Protein AF-A0A3R6WNX4-F1 (afdb_monomer)

Secondary structure (DSSP, 8-state):
----SS----EEEE-TTSPEEEE------S-SS-----HHHHHHHHHHHHHH-GGGGGS-------------SSSS-EEEEETTTTEEEEE---TTHHHHHHHHHHHHHHHHHHHHGGGTTTS---PPP-PPPHHHHHHTEETTTTEEEETTEEEE---HHHHHHHHHHHHHHHHHTT-

pLDDT: mean 86.78, std 10.37, range [50.81, 95.94]

Nearest PDB structures (foldseek):
  6j39-assembly1_B-2  TM=8.573E-01  e=4.167E-02  Streptomyces sp. MJ635-86F5
  6j39-assembly1_A  TM=7.662E-01  e=2.729E-02  Streptomyces sp. MJ635-86F5

Radius of gyration: 22.06 Å; Cα contacts (8 Å, |Δi|>4): 162; chains: 1; bounding box: 51×56×52 Å

Structure (mmCIF, N/CA/C/O backbone):
data_AF-A0A3R6WNX4-F1
#
_entry.id   AF-A0A3R6WNX4-F1
#
loop_
_atom_site.group_PDB
_atom_site.id
_atom_site.type_symbol
_atom_site.label_atom_id
_atom_site.label_alt_id
_atom_site.label_comp_id
_atom_site.label_asym_id
_atom_site.label_entity_id
_atom_site.label_seq_id
_atom_site.pdbx_PDB_ins_code
_atom_site.Cartn_x
_atom_site.Cartn_y
_atom_site.Cartn_z
_atom_site.occupancy
_atom_site.B_iso_or_equiv
_atom_site.auth_seq_id
_atom_site.auth_comp_id
_atom_site.auth_asym_id
_atom_site.auth_atom_id
_atom_site.pdbx_PDB_model_num
ATOM 1 N N . PRO A 1 1 ? -18.536 -2.295 5.458 1.00 55.38 1 PRO A N 1
ATOM 2 C CA . PRO A 1 1 ? -18.765 -2.238 3.991 1.00 55.38 1 PRO A CA 1
ATOM 3 C C . PRO A 1 1 ? -18.138 -3.444 3.271 1.00 55.38 1 PRO A C 1
ATOM 5 O O . PRO A 1 1 ? -16.981 -3.763 3.527 1.00 55.38 1 PRO A O 1
ATOM 8 N N . VAL A 1 2 ? -18.907 -4.123 2.415 1.00 50.81 2 VAL A N 1
ATOM 9 C CA . VAL A 1 2 ? -18.445 -5.281 1.624 1.00 50.81 2 VAL A CA 1
ATOM 10 C C . VAL A 1 2 ? -17.765 -4.781 0.335 1.00 50.81 2 VAL A C 1
ATOM 12 O O . VAL A 1 2 ? -18.249 -3.801 -0.237 1.00 50.81 2 VAL A O 1
ATOM 15 N N . PRO A 1 3 ? -16.656 -5.399 -0.121 1.00 56.94 3 PRO A N 1
ATOM 16 C CA . PRO A 1 3 ? -16.027 -5.076 -1.401 1.00 56.94 3 PRO A CA 1
ATOM 17 C C . PRO A 1 3 ? -17.009 -5.114 -2.582 1.00 56.94 3 PRO A C 1
ATOM 19 O O . PRO A 1 3 ? -17.856 -5.997 -2.669 1.00 56.94 3 PRO A O 1
ATOM 22 N N . THR A 1 4 ? -16.850 -4.179 -3.511 1.00 64.62 4 THR A N 1
ATOM 23 C CA . THR A 1 4 ? -17.513 -4.136 -4.822 1.00 64.62 4 THR A CA 1
ATOM 24 C C . THR A 1 4 ? -16.453 -4.066 -5.924 1.00 64.62 4 THR A C 1
ATOM 26 O O . THR A 1 4 ? -15.286 -3.782 -5.644 1.00 64.62 4 THR A O 1
ATOM 29 N N . ASP A 1 5 ? -16.855 -4.224 -7.188 1.00 57.03 5 ASP A N 1
ATOM 30 C CA . ASP A 1 5 ? -15.959 -4.078 -8.350 1.00 57.03 5 ASP A CA 1
ATOM 31 C C . ASP A 1 5 ? -15.250 -2.716 -8.415 1.00 57.03 5 ASP A C 1
ATOM 33 O O . ASP A 1 5 ? -14.172 -2.589 -8.998 1.00 57.03 5 ASP A O 1
ATOM 37 N N . ARG A 1 6 ? -15.849 -1.681 -7.813 1.00 57.72 6 ARG A N 1
ATOM 38 C CA . ARG A 1 6 ? -15.303 -0.318 -7.782 1.00 57.72 6 ARG A CA 1
ATOM 39 C C . ARG A 1 6 ? -14.388 -0.063 -6.593 1.00 57.72 6 ARG A C 1
ATOM 41 O O . ARG A 1 6 ? -13.431 0.698 -6.711 1.00 57.72 6 ARG A O 1
ATOM 48 N N . THR A 1 7 ? -14.670 -0.668 -5.444 1.00 63.00 7 THR A N 1
ATOM 49 C CA . THR A 1 7 ? -13.909 -0.416 -4.219 1.00 63.00 7 THR A CA 1
ATOM 50 C C . THR A 1 7 ? -13.848 -1.648 -3.338 1.00 63.00 7 THR A C 1
ATOM 52 O O . THR A 1 7 ? -14.860 -2.289 -3.073 1.00 63.00 7 THR A O 1
ATOM 55 N N . LYS A 1 8 ? -12.664 -1.928 -2.786 1.00 67.31 8 LYS A N 1
ATOM 56 C CA . LYS A 1 8 ? -12.500 -2.953 -1.747 1.00 67.31 8 LYS A CA 1
ATOM 57 C C . LYS A 1 8 ? -13.111 -2.539 -0.394 1.00 67.31 8 LYS A C 1
ATOM 59 O O . LYS A 1 8 ? -13.060 -3.316 0.552 1.00 67.31 8 LYS A O 1
ATOM 64 N N . GLY A 1 9 ? -13.709 -1.349 -0.316 1.00 81.00 9 GLY A N 1
ATOM 65 C CA . GLY A 1 9 ? -14.310 -0.788 0.886 1.00 81.00 9 GLY A CA 1
ATOM 66 C C . GLY A 1 9 ? -13.332 0.056 1.701 1.00 81.00 9 GLY A C 1
ATOM 67 O O . GLY A 1 9 ? -12.195 0.301 1.299 1.00 81.00 9 GLY A O 1
ATOM 68 N N . VAL A 1 10 ? -13.814 0.516 2.855 1.00 88.12 10 VAL A N 1
ATOM 69 C CA . VAL A 1 10 ? -13.015 1.229 3.857 1.00 88.12 10 VAL A CA 1
ATOM 70 C C . VAL A 1 10 ? -12.323 0.205 4.747 1.00 88.12 10 VAL A C 1
ATOM 72 O O . VAL A 1 10 ? -12.978 -0.668 5.320 1.00 88.12 10 VAL A O 1
ATOM 75 N N . PHE A 1 11 ? -11.012 0.346 4.889 1.00 88.81 11 PHE A N 1
ATOM 76 C CA . PHE A 1 11 ? -10.194 -0.402 5.827 1.00 88.81 11 PHE A CA 1
ATOM 77 C C . PHE A 1 11 ? -9.925 0.424 7.078 1.00 88.81 11 PHE A C 1
ATOM 79 O O . PHE A 1 11 ? -9.840 1.653 7.044 1.00 88.81 11 PHE A O 1
ATOM 86 N N . VAL A 1 12 ? -9.746 -0.292 8.181 1.00 92.25 12 VAL A N 1
ATOM 87 C CA . VAL A 1 12 ? -9.310 0.258 9.459 1.00 92.25 12 VAL A CA 1
ATOM 88 C C . VAL A 1 12 ? -8.066 -0.516 9.862 1.00 92.25 12 VAL A C 1
ATOM 90 O O . VAL A 1 12 ? -8.126 -1.732 10.043 1.00 92.25 12 VAL A O 1
ATOM 93 N N . PHE A 1 13 ? -6.930 0.166 9.970 1.00 91.06 13 PHE A N 1
ATOM 94 C CA . PHE A 1 13 ? -5.673 -0.462 10.372 1.00 91.06 13 PHE A CA 1
ATOM 95 C C . PHE A 1 13 ? -4.860 0.468 11.264 1.00 91.06 13 PHE A C 1
ATOM 97 O O . PHE A 1 13 ? -5.017 1.684 11.235 1.00 91.06 13 PHE A O 1
ATOM 104 N N . ARG A 1 14 ? -3.984 -0.109 12.083 1.00 90.81 14 ARG A N 1
ATOM 105 C CA . ARG A 1 14 ? -3.076 0.649 12.944 1.00 90.81 14 ARG A CA 1
ATOM 106 C C . ARG A 1 14 ? -1.733 0.826 12.239 1.00 90.81 14 ARG A C 1
ATOM 108 O O . ARG A 1 14 ? -1.200 -0.147 11.708 1.00 90.81 14 ARG A O 1
ATOM 115 N N . ASN A 1 15 ? -1.191 2.040 12.231 1.00 87.25 15 ASN A N 1
ATOM 116 C CA . ASN A 1 15 ? 0.153 2.306 11.719 1.00 87.25 15 ASN A CA 1
ATOM 117 C C . ASN A 1 15 ? 1.235 2.031 12.785 1.00 87.25 15 ASN A C 1
ATOM 119 O O . ASN A 1 15 ? 0.934 1.703 13.934 1.00 87.25 15 ASN A O 1
ATOM 123 N N . LEU A 1 16 ? 2.508 2.191 12.411 1.00 84.38 16 LEU A N 1
ATOM 124 C CA . LEU A 1 16 ? 3.656 1.950 13.299 1.00 84.38 16 LEU A CA 1
ATOM 125 C C . LEU A 1 16 ? 3.693 2.864 14.538 1.00 84.38 16 LEU A C 1
ATOM 127 O O . LEU A 1 16 ? 4.288 2.497 15.544 1.00 84.38 16 LEU A O 1
ATOM 131 N N . HIS A 1 17 ? 3.026 4.018 14.493 1.00 86.38 17 HIS A N 1
ATOM 132 C CA . HIS A 1 17 ? 2.948 4.976 15.602 1.00 86.38 17 HIS A CA 1
ATOM 133 C C . HIS A 1 17 ? 1.735 4.744 16.511 1.00 86.38 17 HIS A C 1
ATOM 135 O O . HIS A 1 17 ? 1.438 5.559 17.379 1.00 86.38 17 HIS A O 1
ATOM 141 N N . GLY A 1 18 ? 0.993 3.656 16.299 1.00 86.25 18 GLY A N 1
ATOM 142 C CA . GLY A 1 18 ? -0.203 3.352 17.076 1.00 86.25 18 GLY A CA 1
ATOM 143 C C . GLY A 1 18 ? -1.450 4.135 16.658 1.00 86.25 18 GLY A C 1
ATOM 144 O O . GLY A 1 18 ? -2.513 3.908 17.236 1.00 86.25 18 GLY A O 1
ATOM 145 N N . LEU A 1 19 ? -1.362 4.994 15.637 1.00 92.81 19 LEU A N 1
ATOM 146 C CA . LEU A 1 19 ? -2.515 5.713 15.104 1.00 92.81 19 LEU A CA 1
ATOM 147 C C . LEU A 1 19 ? -3.384 4.770 14.277 1.00 92.81 19 LEU A C 1
ATOM 149 O O . LEU A 1 19 ? -2.881 3.936 13.520 1.00 92.81 19 LEU A O 1
ATOM 153 N N . VAL A 1 20 ? -4.698 4.919 14.408 1.00 94.88 20 VAL A N 1
ATOM 154 C CA . VAL A 1 20 ? -5.659 4.195 13.577 1.00 94.88 20 VAL A CA 1
ATOM 155 C C . VAL A 1 20 ? -5.910 5.000 12.310 1.00 94.88 20 VAL A C 1
ATOM 157 O O . VAL A 1 20 ? -6.372 6.136 12.364 1.00 94.88 20 VAL A O 1
ATOM 160 N N . VAL A 1 21 ? -5.600 4.393 11.172 1.00 95.12 21 VAL A N 1
ATOM 161 C CA . VAL A 1 21 ? -5.870 4.922 9.840 1.00 95.12 21 VAL A CA 1
ATOM 162 C C . VAL A 1 21 ? -7.182 4.329 9.345 1.00 95.12 21 VAL A C 1
ATOM 164 O O . VAL A 1 21 ? -7.399 3.116 9.415 1.00 95.12 21 VAL A O 1
ATOM 167 N N . VAL A 1 22 ? -8.049 5.201 8.837 1.00 95.19 22 VAL A N 1
ATOM 168 C CA . VAL A 1 22 ? -9.341 4.850 8.252 1.00 95.19 22 VAL A CA 1
ATOM 169 C C . VAL A 1 22 ? -9.356 5.339 6.815 1.00 95.19 22 VAL A C 1
ATOM 171 O O . VAL A 1 22 ? -9.162 6.524 6.558 1.00 95.19 22 VAL A O 1
ATOM 174 N N . GLY A 1 23 ? -9.607 4.434 5.880 1.00 93.06 23 GLY A N 1
ATOM 175 C CA . GLY A 1 23 ? -9.688 4.776 4.467 1.00 93.06 23 GLY A CA 1
ATOM 176 C C . GLY A 1 23 ? -9.454 3.567 3.569 1.00 93.06 23 GLY A C 1
ATOM 177 O O . GLY A 1 23 ? -9.403 2.437 4.049 1.00 93.06 23 GLY A O 1
ATOM 178 N N . PRO A 1 24 ? -9.269 3.776 2.263 1.00 90.38 24 PRO A N 1
ATOM 179 C CA . PRO A 1 24 ? -9.346 5.060 1.568 1.00 90.38 24 PRO A CA 1
ATOM 180 C C . PRO A 1 24 ? -10.778 5.371 1.088 1.00 90.38 24 PRO A C 1
ATOM 182 O O . PRO A 1 24 ? -11.643 4.495 1.109 1.00 90.38 24 PRO A O 1
ATOM 185 N N . THR A 1 25 ? -11.012 6.587 0.585 1.00 87.12 25 THR A N 1
ATOM 186 C CA . THR A 1 25 ? -12.051 6.802 -0.436 1.00 87.12 25 THR A CA 1
ATOM 187 C C . THR A 1 25 ? -11.516 6.411 -1.820 1.00 87.12 25 THR A C 1
ATOM 189 O O . THR A 1 25 ? -10.319 6.152 -2.011 1.00 87.12 25 THR A O 1
ATOM 192 N N . ALA A 1 26 ? -12.414 6.267 -2.791 1.00 80.88 26 ALA A N 1
ATOM 193 C CA . ALA A 1 26 ? -12.064 5.984 -4.176 1.00 80.88 26 ALA A CA 1
ATOM 194 C C . ALA A 1 26 ? -12.932 6.863 -5.074 1.00 80.88 26 ALA A C 1
ATOM 196 O O . ALA A 1 26 ? -14.075 6.519 -5.365 1.00 80.88 26 ALA A O 1
ATOM 197 N N . GLU A 1 27 ? -12.375 8.005 -5.457 1.00 84.19 27 GLU A N 1
ATOM 198 C CA . GLU A 1 27 ? -13.037 9.025 -6.263 1.00 84.19 27 GLU A CA 1
ATOM 199 C C . GLU A 1 27 ? -12.188 9.265 -7.510 1.00 84.19 27 GLU A C 1
ATOM 201 O O . GLU A 1 27 ? -10.976 9.476 -7.414 1.00 84.19 27 GLU A O 1
ATOM 206 N N . ASP A 1 28 ? -12.817 9.172 -8.680 1.00 85.56 28 ASP A N 1
ATOM 207 C CA . ASP A 1 28 ? -12.180 9.544 -9.937 1.00 85.56 28 ASP A CA 1
ATOM 208 C C . ASP A 1 28 ? -12.321 11.060 -10.118 1.00 85.56 28 ASP A C 1
ATOM 210 O O . ASP A 1 28 ? -13.393 11.626 -9.900 1.00 85.56 28 ASP A O 1
ATOM 214 N N . GLN A 1 29 ? -11.236 11.720 -10.516 1.00 88.25 29 GLN A N 1
ATOM 215 C CA . GLN A 1 29 ? -11.206 13.164 -10.722 1.00 88.25 29 GLN A CA 1
ATOM 216 C C . GLN A 1 29 ? -10.274 13.554 -11.871 1.00 88.25 29 GLN A C 1
ATOM 218 O O . GLN A 1 29 ? -9.396 12.786 -12.266 1.00 88.25 29 GLN A O 1
ATOM 223 N N . HIS A 1 30 ? -10.469 14.762 -12.404 1.00 89.56 30 HIS A N 1
ATOM 224 C CA . HIS A 1 30 ? -9.680 15.287 -13.521 1.00 89.56 30 HIS A CA 1
ATOM 225 C C . HIS A 1 30 ? -8.451 16.091 -13.082 1.00 89.56 30 HIS A C 1
ATOM 227 O O . HIS A 1 30 ? -7.487 16.185 -13.843 1.00 89.56 30 HIS A O 1
ATOM 233 N N . SER A 1 31 ? -8.476 16.681 -11.882 1.00 91.69 31 SER A N 1
ATOM 234 C CA . SER A 1 31 ? -7.350 17.471 -11.391 1.00 91.69 31 SER A CA 1
ATOM 235 C C . SER A 1 31 ? -6.167 16.568 -11.049 1.00 91.69 31 SER A C 1
ATOM 237 O O . SER A 1 31 ? -6.315 15.508 -10.442 1.00 91.69 31 SER A O 1
ATOM 239 N N . ARG A 1 32 ? -4.968 17.005 -11.443 1.00 89.62 32 ARG A N 1
ATOM 240 C CA . ARG A 1 32 ? -3.699 16.331 -11.123 1.00 89.62 32 ARG A CA 1
ATOM 241 C C . ARG A 1 32 ? -3.052 16.856 -9.844 1.00 89.62 32 ARG A C 1
ATOM 243 O O . ARG A 1 32 ? -1.990 16.372 -9.470 1.00 89.62 32 ARG A O 1
ATOM 250 N N . GLU A 1 33 ? -3.681 17.834 -9.202 1.00 93.31 33 GLU A N 1
ATOM 251 C CA . GLU A 1 33 ? -3.116 18.560 -8.062 1.00 93.31 33 GLU A CA 1
ATOM 252 C C . GLU A 1 33 ? -4.092 18.652 -6.883 1.00 93.31 33 GLU A C 1
ATOM 254 O O . GLU A 1 33 ? -3.681 18.942 -5.760 1.00 93.31 33 GLU A O 1
ATOM 259 N N . ASP A 1 34 ? -5.377 18.364 -7.106 1.00 92.88 34 ASP A N 1
ATOM 260 C CA . ASP A 1 34 ? -6.380 18.450 -6.052 1.00 92.88 34 ASP A CA 1
ATOM 261 C C . ASP A 1 34 ? -6.242 17.294 -5.055 1.00 92.88 34 ASP A C 1
ATOM 263 O O . ASP A 1 34 ? -6.541 16.128 -5.323 1.00 92.88 34 ASP A O 1
ATOM 267 N N . THR A 1 35 ? -5.770 17.661 -3.872 1.00 92.00 35 THR A N 1
ATOM 268 C CA . THR A 1 35 ? -5.566 16.796 -2.707 1.00 92.00 35 THR A CA 1
ATOM 269 C C . THR A 1 35 ? -6.386 17.300 -1.520 1.00 92.00 35 THR A C 1
ATOM 271 O O . THR A 1 35 ? -6.009 17.128 -0.358 1.00 92.00 35 THR A O 1
ATOM 274 N N . THR A 1 36 ? -7.513 17.953 -1.806 1.00 91.75 36 THR A N 1
ATOM 275 C CA . THR A 1 36 ? -8.396 18.522 -0.790 1.00 91.75 36 THR A CA 1
ATOM 276 C C . THR A 1 36 ? -9.076 17.424 0.024 1.00 91.75 36 THR A C 1
ATOM 278 O O . THR A 1 36 ? -9.519 16.406 -0.504 1.00 91.75 36 THR A O 1
ATOM 281 N N . ASN A 1 37 ? -9.204 17.654 1.333 1.00 90.31 37 ASN A N 1
ATOM 282 C CA . ASN A 1 37 ? -10.059 16.858 2.210 1.00 90.31 37 ASN A CA 1
ATOM 283 C C . ASN A 1 37 ? -11.301 17.670 2.571 1.00 90.31 37 ASN A C 1
ATOM 285 O O . ASN A 1 37 ? -11.180 18.790 3.068 1.00 90.31 37 ASN A O 1
ATOM 289 N N . THR A 1 38 ? -12.488 17.104 2.361 1.00 91.19 38 THR A N 1
ATOM 290 C CA . THR A 1 38 ? -13.749 17.766 2.716 1.00 91.19 38 THR A CA 1
ATOM 291 C C . THR A 1 38 ? -14.293 17.247 4.051 1.00 91.19 38 THR A C 1
ATOM 293 O O . THR A 1 38 ? -14.100 16.071 4.385 1.00 91.19 38 THR A O 1
ATOM 296 N N . PRO A 1 39 ? -15.008 18.084 4.828 1.00 93.56 39 PRO A N 1
ATOM 297 C CA . PRO A 1 39 ? -15.679 17.638 6.050 1.00 93.56 39 PRO A CA 1
ATOM 298 C C . PRO A 1 39 ? -16.621 16.445 5.824 1.00 93.56 39 PRO A C 1
ATOM 300 O O . PRO A 1 39 ? -16.680 15.547 6.664 1.00 93.56 39 PRO A O 1
ATOM 303 N N . ASP A 1 40 ? -17.293 16.393 4.673 1.00 93.38 40 ASP A N 1
ATOM 304 C CA . ASP A 1 40 ? -18.230 15.321 4.317 1.00 93.38 40 ASP A CA 1
ATOM 305 C C . ASP A 1 40 ? -17.528 13.976 4.093 1.00 93.38 40 ASP A C 1
ATOM 307 O O . ASP A 1 40 ? -17.999 12.932 4.561 1.00 93.38 40 ASP A O 1
ATOM 311 N N . VAL A 1 41 ? -16.361 13.986 3.437 1.00 91.75 41 VAL A N 1
ATOM 312 C CA . VAL A 1 41 ? -15.525 12.786 3.274 1.00 91.75 41 VAL A CA 1
ATOM 313 C C . VAL A 1 41 ? -15.052 12.284 4.637 1.00 91.75 41 VAL A C 1
ATOM 315 O O . VAL A 1 41 ? -15.151 11.089 4.931 1.00 91.75 41 VAL A O 1
ATOM 318 N N . VAL A 1 42 ? -14.609 13.190 5.514 1.00 94.12 42 VAL A N 1
ATOM 319 C CA . VAL A 1 42 ? -14.200 12.834 6.881 1.00 94.12 42 VAL A CA 1
ATOM 320 C C . VAL A 1 42 ? -15.374 12.237 7.661 1.00 94.12 42 VAL A C 1
ATOM 322 O O . VAL A 1 42 ? -15.213 11.196 8.301 1.00 94.12 42 VAL A O 1
ATOM 325 N N . ALA A 1 43 ? -16.563 12.840 7.589 1.00 94.19 43 ALA A N 1
ATOM 326 C CA . ALA A 1 43 ? -17.766 12.326 8.242 1.00 94.19 43 ALA A CA 1
ATOM 327 C C . ALA A 1 43 ? -18.140 10.923 7.733 1.00 94.19 43 ALA A C 1
ATOM 329 O O . ALA A 1 43 ? -18.418 10.027 8.536 1.00 94.19 43 ALA A O 1
ATOM 330 N N . THR A 1 44 ? -18.054 10.702 6.419 1.00 92.88 44 THR A N 1
ATOM 331 C CA . THR A 1 44 ? -18.312 9.402 5.778 1.00 92.88 44 THR A CA 1
ATOM 332 C C . THR A 1 44 ? -17.341 8.328 6.268 1.00 92.88 44 THR A C 1
ATOM 334 O O . THR A 1 44 ? -17.761 7.236 6.666 1.00 92.88 44 THR A O 1
ATOM 337 N N . LEU A 1 45 ? -16.041 8.635 6.308 1.00 94.75 45 LEU A N 1
ATOM 338 C CA . LEU A 1 45 ? -15.029 7.710 6.821 1.00 94.75 45 LEU A CA 1
ATOM 339 C C . LEU A 1 45 ? -15.225 7.424 8.314 1.00 94.75 45 LEU A C 1
ATOM 341 O O . LEU A 1 45 ? -15.112 6.269 8.724 1.00 94.75 45 LEU A O 1
ATOM 345 N N . ARG A 1 46 ? -15.583 8.425 9.130 1.00 94.75 46 ARG A N 1
ATOM 346 C CA . ARG A 1 46 ? -15.884 8.227 10.561 1.00 94.75 46 ARG A CA 1
ATOM 347 C C . ARG A 1 46 ? -17.092 7.323 10.785 1.00 94.75 46 ARG A C 1
ATOM 349 O O . ARG A 1 46 ? -17.050 6.463 11.669 1.00 94.75 46 ARG A O 1
ATOM 356 N N . ALA A 1 47 ? -18.148 7.488 9.991 1.00 93.75 47 ALA A N 1
ATOM 357 C CA . ALA A 1 47 ? -19.318 6.620 10.051 1.00 93.75 47 ALA A CA 1
ATOM 358 C C . ALA A 1 47 ? -18.944 5.171 9.700 1.00 93.75 47 ALA A C 1
ATOM 360 O O . ALA A 1 47 ? -19.255 4.253 10.461 1.00 93.75 47 ALA A O 1
ATOM 361 N N . ALA A 1 48 ? -18.197 4.965 8.609 1.00 92.75 48 ALA A N 1
ATOM 362 C CA . ALA A 1 48 ? -17.715 3.642 8.214 1.00 92.75 48 ALA A CA 1
ATOM 363 C C . ALA A 1 48 ? -16.791 3.017 9.276 1.00 92.75 48 ALA A C 1
ATOM 365 O O . ALA A 1 48 ? -16.937 1.840 9.606 1.00 92.75 48 ALA A O 1
ATOM 366 N N . ALA A 1 49 ? -15.878 3.801 9.855 1.00 93.94 49 ALA A N 1
ATOM 367 C CA . ALA A 1 49 ? -14.994 3.352 10.928 1.00 93.94 49 ALA A CA 1
ATOM 368 C C . ALA A 1 49 ? -15.774 2.881 12.153 1.00 93.94 49 ALA A C 1
ATOM 370 O O . ALA A 1 49 ? -15.479 1.817 12.680 1.00 93.94 49 ALA A O 1
ATOM 371 N N . SER A 1 50 ? -16.786 3.645 12.572 1.00 94.88 50 SER A N 1
ATOM 372 C CA . SER A 1 50 ? -17.605 3.332 13.750 1.00 94.88 50 SER A CA 1
ATOM 373 C C . SER A 1 50 ? -18.466 2.084 13.544 1.00 94.88 50 SER A C 1
ATOM 375 O O . SER A 1 50 ? -18.747 1.363 14.495 1.00 94.88 50 SER A O 1
ATOM 377 N N . GLN A 1 51 ? -18.851 1.782 12.302 1.00 93.50 51 GLN A N 1
ATOM 378 C CA . GLN A 1 51 ? -19.518 0.519 11.977 1.00 93.50 51 GLN A CA 1
ATOM 379 C C . GLN A 1 51 ? -18.570 -0.686 12.066 1.00 93.50 51 GLN A C 1
ATOM 381 O O . GLN A 1 51 ? -19.001 -1.769 12.447 1.00 93.50 51 GLN A O 1
ATOM 386 N N . ILE A 1 52 ? -17.293 -0.517 11.703 1.00 91.75 52 ILE A N 1
ATOM 387 C CA . ILE A 1 52 ? -16.288 -1.595 11.735 1.00 91.75 52 ILE A CA 1
ATOM 388 C C . ILE A 1 52 ? -15.739 -1.783 13.158 1.00 91.75 52 ILE A C 1
ATOM 390 O O . ILE A 1 52 ? -15.580 -2.909 13.623 1.00 91.75 52 ILE A O 1
ATOM 394 N N . VAL A 1 53 ? -15.446 -0.681 13.852 1.00 94.19 53 VAL A N 1
ATOM 395 C CA . VAL A 1 53 ? -14.897 -0.633 15.211 1.00 94.19 53 VAL A CA 1
ATOM 396 C C . VAL A 1 53 ? -15.651 0.443 16.012 1.00 94.19 53 VAL A C 1
ATOM 398 O O . VAL A 1 53 ? -15.260 1.612 15.982 1.00 94.19 53 VAL A O 1
ATOM 401 N N . PRO A 1 54 ? -16.701 0.076 16.775 1.00 95.56 54 PRO A N 1
ATOM 402 C CA . PRO A 1 54 ? -17.566 1.030 17.484 1.00 95.56 54 PRO A CA 1
ATOM 403 C C . PRO A 1 54 ? -16.842 2.016 18.407 1.00 95.56 54 PRO A C 1
ATOM 405 O O . PRO A 1 54 ? -17.235 3.175 18.508 1.00 95.56 54 PRO A O 1
ATOM 408 N N . ALA A 1 55 ? -15.739 1.593 19.032 1.00 95.25 55 ALA A N 1
ATOM 409 C CA . ALA A 1 55 ? -14.942 2.449 19.911 1.00 95.25 55 ALA A CA 1
ATOM 410 C C . ALA A 1 55 ? -14.359 3.689 19.202 1.00 95.25 55 ALA A C 1
ATOM 412 O O . ALA A 1 55 ? -14.105 4.700 19.856 1.00 95.25 55 ALA A O 1
ATOM 413 N N . LEU A 1 56 ? -14.188 3.650 17.873 1.00 94.75 56 LEU A N 1
ATOM 414 C CA . LEU A 1 56 ? -13.669 4.785 17.103 1.00 94.75 56 LEU A CA 1
ATOM 415 C C . LEU A 1 56 ? -14.643 5.968 17.034 1.00 94.75 56 LEU A C 1
ATOM 417 O O . LEU A 1 56 ? -14.207 7.078 16.731 1.00 94.75 56 LEU A O 1
ATOM 421 N N . ALA A 1 57 ? -15.926 5.776 17.360 1.00 95.31 57 ALA A N 1
ATOM 422 C CA . ALA A 1 57 ? -16.902 6.865 17.409 1.00 95.31 57 ALA A CA 1
ATOM 423 C C . ALA A 1 57 ? -16.501 7.963 18.412 1.00 95.31 57 ALA A C 1
ATOM 425 O O . ALA A 1 57 ? -16.721 9.149 18.154 1.00 95.31 57 ALA A O 1
ATOM 426 N N . ALA A 1 58 ? -15.868 7.568 19.523 1.00 95.50 58 ALA A N 1
ATOM 427 C CA . ALA A 1 58 ? -15.409 8.460 20.585 1.00 95.50 58 ALA A CA 1
ATOM 428 C C . ALA A 1 58 ? -13.977 8.989 20.370 1.00 95.50 58 ALA A C 1
ATOM 430 O O . ALA A 1 58 ? -13.498 9.802 21.160 1.00 95.50 58 ALA A O 1
ATOM 431 N N . CYS A 1 59 ? -13.271 8.537 19.329 1.00 95.12 59 CYS A N 1
ATOM 432 C CA . CYS A 1 59 ? -11.895 8.954 19.076 1.00 95.12 59 CYS A CA 1
ATOM 433 C C . CYS A 1 59 ? -11.837 10.289 18.310 1.00 95.12 59 CYS A C 1
ATOM 435 O O . CYS A 1 59 ? -12.590 10.479 17.346 1.00 95.12 59 CYS A O 1
ATOM 437 N N . PRO A 1 60 ? -10.921 11.204 18.681 1.00 95.00 60 PRO A N 1
ATOM 438 C CA . PRO A 1 60 ? -10.692 12.423 17.918 1.00 95.00 60 PRO A CA 1
ATOM 439 C C . PRO A 1 60 ? -9.990 12.118 16.589 1.00 95.00 60 PRO A C 1
ATOM 441 O O . PRO A 1 60 ? -9.189 11.187 16.481 1.00 95.00 60 PRO A O 1
ATOM 444 N N . VAL A 1 61 ? -10.251 12.951 15.581 1.00 94.38 61 VAL A N 1
ATOM 445 C CA . VAL A 1 61 ? -9.470 12.953 14.339 1.00 94.38 61 VAL A CA 1
ATOM 446 C C . VAL A 1 61 ? -8.191 13.743 14.590 1.00 94.38 61 VAL A C 1
ATOM 448 O O . VAL A 1 61 ? -8.243 14.940 14.848 1.00 94.38 61 VAL A O 1
ATOM 451 N N . VAL A 1 62 ? -7.046 13.066 14.524 1.00 94.56 62 VAL A N 1
ATOM 452 C CA . VAL A 1 62 ? -5.725 13.674 14.775 1.00 94.56 62 VAL A CA 1
ATOM 453 C C . VAL A 1 62 ? -5.055 14.219 13.511 1.00 94.56 62 VAL A C 1
ATOM 455 O O . VAL A 1 62 ? -4.081 14.955 13.600 1.00 94.56 62 VAL A O 1
ATOM 458 N N . GLY A 1 63 ? -5.564 13.859 12.332 1.00 93.56 63 GLY A N 1
ATOM 459 C CA . GLY A 1 63 ? -5.043 14.311 11.047 1.00 93.56 63 GLY A CA 1
ATOM 460 C C . GLY A 1 63 ? -5.848 13.751 9.879 1.00 93.56 63 GLY A C 1
ATOM 461 O O . GLY A 1 63 ? -6.548 12.748 10.017 1.00 93.56 63 GLY A O 1
ATOM 462 N N . THR A 1 64 ? -5.744 14.413 8.729 1.00 94.62 64 THR A N 1
ATOM 463 C CA . THR A 1 64 ? -6.333 13.971 7.458 1.00 94.62 64 THR A CA 1
ATOM 464 C C . THR A 1 64 ? -5.311 14.161 6.348 1.00 94.62 64 THR A C 1
ATOM 466 O O . THR A 1 64 ? -4.452 15.038 6.433 1.00 94.62 64 THR A O 1
ATOM 469 N N . TYR A 1 65 ? -5.373 13.311 5.331 1.00 93.50 65 TYR A N 1
ATOM 470 C CA . TYR A 1 65 ? -4.553 13.439 4.139 1.00 93.50 65 TYR A CA 1
ATOM 471 C C . TYR A 1 65 ? -5.311 12.855 2.952 1.00 93.50 65 TYR A C 1
ATOM 473 O O . TYR A 1 65 ? -6.068 11.895 3.098 1.00 93.50 65 TYR A O 1
ATOM 481 N N . ALA A 1 66 ? -5.062 13.422 1.779 1.00 92.44 66 ALA A N 1
ATOM 482 C CA . ALA A 1 66 ? -5.542 12.910 0.507 1.00 92.44 66 ALA A CA 1
ATOM 483 C C . ALA A 1 66 ? -4.343 12.682 -0.412 1.00 92.44 66 ALA A C 1
ATOM 485 O O . ALA A 1 66 ? -3.300 13.321 -0.281 1.00 92.44 66 ALA A O 1
ATOM 486 N N . GLY A 1 67 ? -4.477 11.714 -1.311 1.00 91.19 67 GLY A N 1
ATOM 487 C CA . GLY A 1 67 ? -3.419 11.339 -2.234 1.00 91.19 67 GLY A CA 1
ATOM 488 C C . GLY A 1 67 ? -3.997 10.974 -3.588 1.00 91.19 67 GLY A C 1
ATOM 489 O O . GLY A 1 67 ? -5.015 10.286 -3.675 1.00 91.19 67 GLY A O 1
ATOM 490 N N . LEU A 1 68 ? -3.315 11.418 -4.637 1.00 91.56 68 LEU A N 1
ATOM 491 C CA . LEU A 1 68 ? -3.673 11.133 -6.017 1.00 91.56 68 LEU A CA 1
ATOM 492 C C . LEU A 1 68 ? -3.022 9.831 -6.468 1.00 91.56 68 LEU A C 1
ATOM 494 O O . LEU A 1 68 ? -1.820 9.628 -6.302 1.00 91.56 68 LEU A O 1
ATOM 498 N N . ARG A 1 69 ? -3.823 8.935 -7.047 1.00 89.69 69 ARG A N 1
ATOM 499 C CA . ARG A 1 69 ? -3.316 7.695 -7.644 1.00 89.69 69 ARG A CA 1
ATOM 500 C C . ARG A 1 69 ? -3.130 7.911 -9.142 1.00 89.69 69 ARG A C 1
ATOM 502 O O . ARG A 1 69 ? -4.091 8.329 -9.786 1.00 89.69 69 ARG A O 1
ATOM 509 N N . PRO A 1 70 ? -1.961 7.586 -9.717 1.00 88.50 70 PRO A N 1
ATOM 510 C CA . PRO A 1 70 ? -1.765 7.695 -11.153 1.00 88.50 70 PRO A CA 1
ATOM 511 C C . PRO A 1 70 ? -2.630 6.642 -11.855 1.00 88.50 70 PRO A C 1
ATOM 513 O O . PRO A 1 70 ? -2.360 5.442 -11.793 1.00 88.50 70 PRO A O 1
ATOM 516 N N . ALA A 1 71 ? -3.702 7.103 -12.491 1.00 88.19 71 ALA A N 1
ATOM 517 C CA . ALA A 1 71 ? -4.627 6.290 -13.267 1.00 88.19 71 ALA A CA 1
ATOM 518 C C . ALA A 1 71 ? -4.557 6.676 -14.750 1.00 88.19 71 ALA A C 1
ATOM 520 O O . ALA A 1 71 ? -4.165 7.7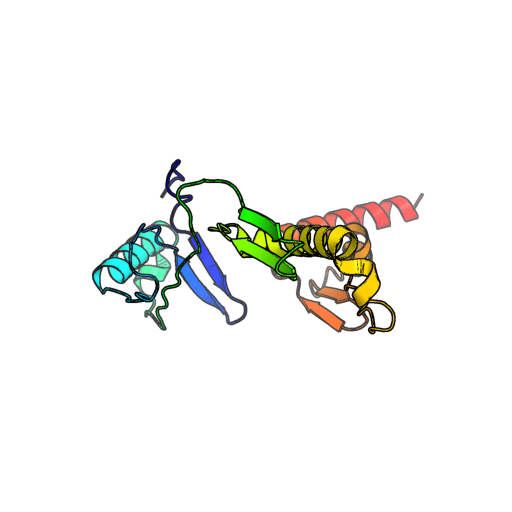91 -15.095 1.00 88.19 71 ALA A O 1
ATOM 521 N N . THR A 1 72 ? -4.939 5.738 -15.609 1.00 87.06 72 THR A N 1
ATOM 522 C CA . THR A 1 72 ? -5.146 5.959 -17.044 1.00 87.06 72 THR A CA 1
ATOM 523 C C . THR A 1 72 ? -6.537 5.443 -17.416 1.00 87.06 72 THR A C 1
ATOM 525 O O . THR A 1 72 ? -7.226 4.847 -16.582 1.00 87.06 72 THR A O 1
ATOM 528 N N . GLU A 1 73 ? -6.953 5.660 -18.657 1.00 87.25 73 GLU A N 1
ATOM 529 C CA . GLU A 1 73 ? -8.145 5.062 -19.259 1.00 87.25 73 GLU A CA 1
ATOM 530 C C . GLU A 1 73 ? -8.067 3.525 -19.337 1.00 87.25 73 GLU A C 1
ATOM 532 O O . GLU A 1 73 ? -9.092 2.848 -19.447 1.00 87.25 73 GLU A O 1
ATOM 537 N N . HIS A 1 74 ? -6.863 2.964 -19.217 1.00 87.50 74 HIS A N 1
ATOM 538 C CA . HIS A 1 74 ? -6.617 1.532 -19.185 1.00 87.50 74 HIS A CA 1
ATOM 539 C C . HIS A 1 74 ? -6.444 1.021 -17.750 1.00 87.50 74 HIS A C 1
ATOM 541 O O . HIS A 1 74 ? -5.966 1.713 -16.846 1.00 87.50 74 HIS A O 1
ATOM 547 N N . ARG A 1 75 ? -6.844 -0.237 -17.536 1.00 84.06 75 ARG A N 1
ATOM 548 C CA . ARG A 1 75 ? -6.749 -0.899 -16.225 1.00 84.06 75 ARG A CA 1
ATOM 549 C C . ARG A 1 75 ? -5.351 -1.435 -15.919 1.00 84.06 75 ARG A C 1
ATOM 551 O O . ARG A 1 75 ? -5.034 -1.611 -14.743 1.00 84.06 75 ARG A O 1
ATOM 558 N N . ASP A 1 76 ? -4.567 -1.709 -16.954 1.00 90.62 76 ASP A N 1
ATOM 559 C CA . ASP A 1 76 ? -3.257 -2.341 -16.846 1.00 90.62 76 ASP A CA 1
ATOM 560 C C . ASP A 1 76 ? -2.165 -1.33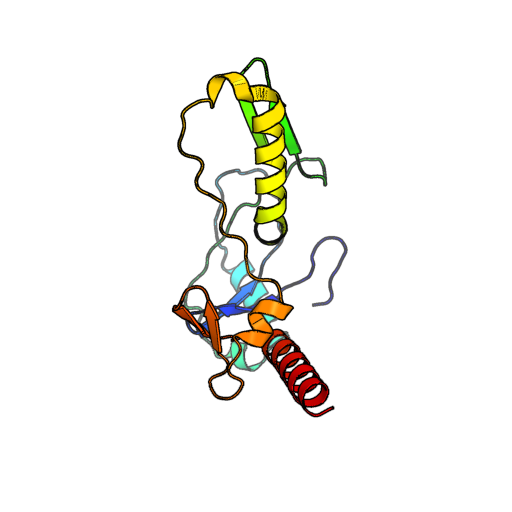9 -16.458 1.00 90.62 76 ASP A C 1
ATOM 562 O O . ASP A 1 76 ? -2.337 -0.120 -16.520 1.00 90.62 76 ASP A O 1
ATOM 566 N N . TYR A 1 77 ? -1.011 -1.861 -16.041 1.00 94.06 77 TYR A N 1
ATOM 567 C CA . TYR A 1 77 ? 0.168 -1.035 -15.808 1.00 94.06 77 TYR A CA 1
ATOM 568 C C . TYR A 1 77 ? 0.756 -0.559 -17.130 1.00 94.06 77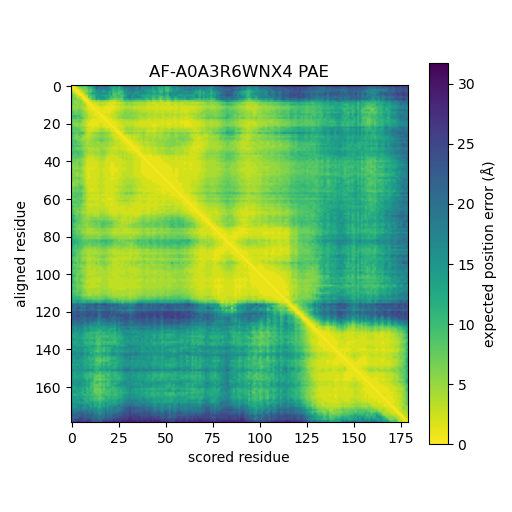 TYR A C 1
ATOM 570 O O . TYR A 1 77 ? 0.927 -1.335 -18.068 1.00 94.06 77 TYR A O 1
ATOM 578 N N . HIS A 1 78 ? 1.135 0.713 -17.180 1.00 94.19 78 HIS A N 1
ATOM 579 C CA . HIS A 1 78 ? 1.781 1.312 -18.338 1.00 94.19 78 HIS A CA 1
ATOM 580 C C . HIS A 1 78 ? 3.277 1.391 -18.066 1.00 94.19 78 HIS A C 1
ATOM 582 O O . HIS A 1 78 ? 3.766 2.383 -17.523 1.00 94.19 78 HIS A O 1
ATOM 588 N N . ILE A 1 79 ? 3.989 0.312 -18.398 1.00 95.94 79 ILE A N 1
ATOM 589 C CA . ILE A 1 79 ? 5.438 0.220 -18.218 1.00 95.94 79 ILE A CA 1
ATOM 590 C C . ILE A 1 79 ? 6.098 -0.074 -19.561 1.00 95.94 79 ILE A C 1
ATOM 592 O O . ILE A 1 79 ? 5.914 -1.155 -20.122 1.00 95.94 79 ILE A O 1
ATOM 596 N N . SER A 1 80 ? 6.866 0.882 -20.077 1.00 94.31 80 SER A N 1
ATOM 597 C CA . SER A 1 80 ? 7.503 0.787 -21.393 1.00 94.31 80 SER A CA 1
ATOM 598 C C . SER A 1 80 ? 8.847 1.512 -21.430 1.00 94.31 80 SER A C 1
ATOM 600 O O . SER A 1 80 ? 9.121 2.388 -20.609 1.00 94.31 80 SER A O 1
ATOM 602 N N . ALA A 1 81 ? 9.693 1.137 -22.390 1.00 94.69 81 ALA A N 1
ATOM 603 C CA . ALA A 1 81 ? 10.958 1.804 -22.667 1.00 94.69 81 ALA A CA 1
ATOM 604 C C . ALA A 1 81 ? 10.912 2.460 -24.051 1.00 94.69 81 ALA A C 1
ATOM 606 O O . ALA A 1 81 ? 10.488 1.837 -25.024 1.00 94.69 81 ALA A O 1
ATOM 607 N N . ASP A 1 82 ? 11.386 3.698 -24.130 1.00 92.62 82 ASP A N 1
ATOM 608 C CA . ASP A 1 82 ? 11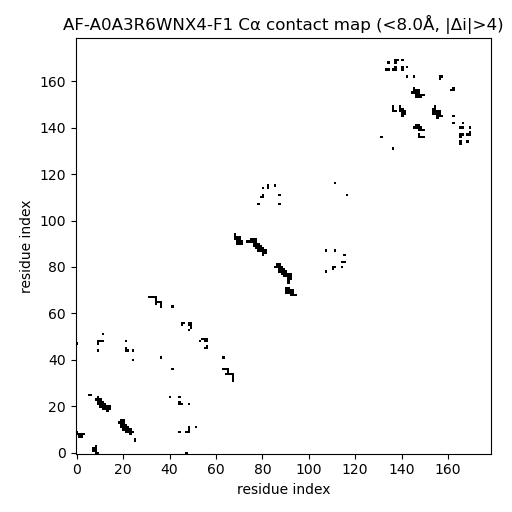.634 4.404 -25.380 1.00 92.62 82 ASP A CA 1
ATOM 609 C C . ASP A 1 82 ? 13.146 4.464 -25.612 1.00 92.62 82 ASP A C 1
ATOM 611 O O . ASP A 1 82 ? 13.876 5.240 -24.985 1.00 92.62 82 ASP A O 1
ATOM 615 N N 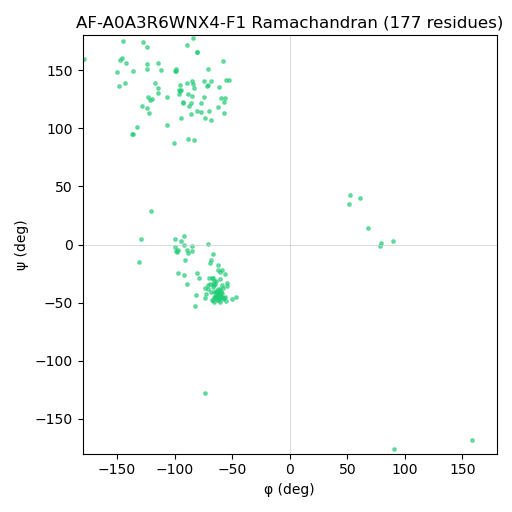. GLY A 1 83 ? 13.620 3.608 -26.517 1.00 85.25 83 GLY A N 1
ATOM 616 C CA . GLY A 1 83 ? 15.027 3.527 -26.886 1.00 85.25 83 GLY A CA 1
ATOM 617 C C . GLY A 1 83 ? 15.557 4.795 -27.560 1.00 85.25 83 GLY A C 1
ATOM 618 O O . GLY A 1 83 ? 16.728 5.125 -27.381 1.00 85.25 83 GLY A O 1
ATOM 619 N N . ALA A 1 84 ? 14.727 5.529 -28.303 1.00 88.19 84 ALA A N 1
ATOM 620 C CA . ALA A 1 84 ? 15.162 6.729 -29.013 1.00 88.19 84 ALA A CA 1
ATOM 621 C C . ALA A 1 84 ? 15.395 7.890 -28.037 1.00 88.19 84 ALA A C 1
ATOM 623 O O . ALA A 1 84 ? 16.445 8.534 -28.079 1.00 88.19 84 ALA A O 1
ATOM 624 N N . HIS A 1 85 ? 14.457 8.099 -27.111 1.00 89.81 85 HIS A N 1
ATOM 625 C CA . HIS A 1 85 ? 14.526 9.174 -26.112 1.00 89.81 85 HIS A CA 1
ATOM 626 C C . HIS A 1 85 ? 15.270 8.780 -24.830 1.00 89.81 85 HIS A C 1
ATOM 628 O O . HIS A 1 85 ? 15.556 9.639 -23.999 1.00 89.81 85 HIS A O 1
ATOM 634 N N . GLN A 1 86 ? 15.630 7.500 -24.684 1.00 86.62 86 GLN A N 1
ATOM 635 C CA . GLN A 1 86 ? 16.284 6.946 -23.494 1.00 86.62 86 GLN A CA 1
ATOM 636 C C . GLN A 1 86 ? 15.424 7.083 -22.232 1.00 86.62 86 GLN A C 1
ATOM 638 O O . GLN A 1 86 ? 15.925 7.396 -21.151 1.00 86.62 86 GLN A O 1
ATOM 643 N N . TRP A 1 87 ? 14.118 6.864 -22.371 1.00 93.44 87 TRP A N 1
ATOM 644 C CA . TRP A 1 87 ? 13.159 6.988 -21.277 1.00 93.44 87 TRP A CA 1
ATOM 645 C C . TRP A 1 87 ? 12.586 5.635 -20.886 1.00 93.44 87 TRP A C 1
ATOM 647 O O . TRP A 1 87 ? 12.426 4.739 -21.714 1.00 93.44 87 TRP A O 1
ATOM 657 N N . VAL A 1 88 ? 12.233 5.513 -19.611 1.00 94.81 88 VAL A N 1
ATOM 658 C CA . VAL A 1 88 ? 11.347 4.458 -19.125 1.00 94.81 88 VAL A CA 1
ATOM 659 C C . VAL A 1 88 ? 10.133 5.136 -18.521 1.00 94.81 88 VAL A C 1
ATOM 661 O O . VAL A 1 88 ? 10.265 5.994 -17.648 1.00 94.81 88 VAL A O 1
ATOM 664 N N . VAL A 1 89 ? 8.954 4.755 -18.994 1.00 94.94 89 VAL A N 1
ATOM 665 C CA . VAL A 1 89 ? 7.679 5.204 -18.443 1.00 94.94 89 VAL A CA 1
ATOM 666 C C . VAL A 1 89 ? 7.195 4.150 -17.461 1.00 94.94 89 VAL A C 1
ATOM 668 O O . VAL A 1 89 ? 7.200 2.962 -17.773 1.00 94.94 89 VAL A O 1
ATOM 671 N N . VAL A 1 90 ? 6.772 4.592 -16.278 1.00 95.62 90 VAL A N 1
ATOM 672 C CA . VAL A 1 90 ? 6.122 3.759 -15.263 1.00 95.62 90 VAL A CA 1
ATOM 673 C C . VAL A 1 90 ? 4.884 4.514 -14.789 1.00 95.62 90 VAL A C 1
ATOM 675 O O . VAL A 1 90 ? 4.982 5.474 -14.027 1.00 95.62 90 VAL A O 1
ATOM 678 N N . GLY A 1 91 ? 3.715 4.121 -15.285 1.00 93.81 91 GLY A N 1
ATOM 679 C CA . GLY A 1 91 ? 2.451 4.819 -15.061 1.00 93.81 91 GLY A CA 1
ATOM 680 C C . GLY A 1 91 ? 1.261 3.871 -14.939 1.00 93.81 91 GLY A C 1
ATOM 681 O O . GLY A 1 91 ? 1.390 2.657 -15.078 1.00 93.81 91 GLY A O 1
ATOM 682 N N . GLY A 1 92 ? 0.086 4.425 -14.631 1.00 93.12 92 GLY A N 1
ATOM 683 C CA . GLY A 1 92 ? -1.139 3.633 -14.443 1.00 93.12 92 GLY A CA 1
ATOM 684 C C . GLY A 1 92 ? -1.117 2.727 -13.208 1.00 93.12 92 GLY A C 1
ATOM 685 O O . GLY A 1 92 ? -1.951 1.834 -13.065 1.00 93.12 92 GLY A O 1
ATOM 686 N N . ILE A 1 93 ? -0.168 2.942 -12.294 1.00 93.44 93 ILE A N 1
ATOM 687 C CA . ILE A 1 93 ? -0.026 2.137 -11.087 1.00 93.44 93 ILE A CA 1
ATOM 688 C C . ILE A 1 93 ? -0.996 2.662 -10.020 1.00 93.44 93 ILE A C 1
ATOM 690 O O . ILE A 1 93 ? -0.669 3.553 -9.240 1.00 93.44 93 ILE A O 1
ATOM 694 N N . ARG A 1 94 ? -2.219 2.118 -10.002 1.00 88.25 94 ARG A N 1
ATOM 695 C CA . ARG A 1 94 ? -3.300 2.542 -9.091 1.00 88.25 94 ARG A CA 1
ATOM 696 C C . ARG A 1 94 ? -3.059 2.070 -7.641 1.00 88.25 94 ARG A C 1
ATOM 698 O O . ARG A 1 94 ? -2.016 2.301 -7.041 1.00 88.25 94 ARG A O 1
ATOM 705 N N . SER A 1 95 ? -4.035 1.402 -7.020 1.00 86.88 95 SER A N 1
ATOM 706 C CA . SER A 1 95 ? -3.982 0.998 -5.601 1.00 86.88 95 SER A CA 1
ATOM 707 C C . SER A 1 95 ? -2.923 -0.060 -5.266 1.00 86.88 95 SER A C 1
ATOM 709 O O . SER A 1 95 ? -2.740 -0.388 -4.099 1.00 86.88 95 SER A O 1
ATOM 711 N N . THR A 1 96 ? -2.267 -0.636 -6.268 1.00 89.31 96 THR A N 1
ATOM 712 C CA . THR A 1 96 ? -1.316 -1.745 -6.131 1.00 89.31 96 THR A CA 1
ATOM 713 C C . THR A 1 96 ? 0.144 -1.301 -6.147 1.00 89.31 96 THR A C 1
ATOM 715 O O . THR A 1 96 ? 1.023 -2.158 -6.090 1.00 89.31 96 THR A O 1
ATOM 718 N N . GLY A 1 97 ? 0.429 0.006 -6.186 1.00 90.94 97 GLY A N 1
ATOM 719 C CA . GLY A 1 97 ? 1.800 0.508 -6.331 1.00 90.94 97 GLY A CA 1
ATOM 720 C C . GLY A 1 97 ? 2.764 0.023 -5.259 1.00 90.94 97 GLY A C 1
ATOM 721 O O . GLY A 1 97 ? 3.828 -0.485 -5.589 1.00 90.94 97 GLY A O 1
ATOM 722 N N . VAL A 1 98 ? 2.364 0.070 -3.987 1.00 89.94 98 VAL A N 1
ATOM 723 C CA . VAL A 1 98 ? 3.204 -0.447 -2.896 1.00 89.94 98 VAL A CA 1
ATOM 724 C C . VAL A 1 98 ? 3.378 -1.962 -3.013 1.00 89.94 98 VAL A C 1
ATOM 726 O O . VAL A 1 98 ? 4.501 -2.453 -2.993 1.00 89.94 98 VAL A O 1
ATOM 729 N N . THR A 1 99 ? 2.285 -2.706 -3.196 1.00 89.56 99 THR A N 1
ATOM 730 C CA . THR A 1 99 ? 2.318 -4.178 -3.251 1.00 89.56 99 THR A CA 1
ATOM 731 C C . THR A 1 99 ? 3.084 -4.731 -4.453 1.00 89.56 99 THR A C 1
ATOM 733 O O . THR A 1 99 ? 3.675 -5.797 -4.347 1.00 89.56 99 THR A O 1
ATOM 736 N N . ALA A 1 100 ? 3.081 -4.028 -5.589 1.00 92.25 100 ALA A N 1
ATOM 737 C CA . ALA A 1 100 ? 3.750 -4.458 -6.816 1.00 92.25 100 ALA A CA 1
ATOM 738 C C . ALA A 1 100 ? 5.143 -3.829 -7.001 1.00 92.25 100 ALA A C 1
ATOM 740 O O . ALA A 1 100 ? 5.838 -4.187 -7.947 1.00 92.25 100 ALA A O 1
ATOM 741 N N . SER A 1 101 ? 5.551 -2.910 -6.117 1.00 93.44 101 SER A N 1
ATOM 742 C CA . SER A 1 101 ? 6.766 -2.093 -6.258 1.00 93.44 101 SER A CA 1
ATOM 743 C C . SER A 1 101 ? 8.027 -2.897 -6.576 1.00 93.44 101 SER A C 1
ATOM 745 O O . SER A 1 101 ? 8.745 -2.539 -7.504 1.00 93.44 101 SER A O 1
ATOM 747 N N . LEU A 1 102 ? 8.274 -4.001 -5.864 1.00 89.75 102 LEU A N 1
ATOM 748 C CA . LEU A 1 102 ? 9.467 -4.828 -6.071 1.00 89.75 102 LEU A CA 1
ATOM 749 C C . LEU A 1 102 ? 9.473 -5.506 -7.450 1.00 89.75 102 LEU A C 1
ATOM 751 O O . LEU A 1 102 ? 10.475 -5.442 -8.155 1.00 89.75 102 LEU A O 1
ATOM 755 N N . GLY A 1 103 ? 8.343 -6.081 -7.873 1.00 90.56 103 GLY A N 1
ATOM 756 C CA . GLY A 1 103 ? 8.223 -6.692 -9.202 1.00 90.56 103 GLY A CA 1
ATOM 757 C C . GLY A 1 103 ? 8.305 -5.662 -10.333 1.00 90.56 103 GLY A C 1
ATOM 758 O O . GLY A 1 103 ? 8.922 -5.916 -11.364 1.00 90.56 103 GLY A O 1
ATOM 759 N N . ILE A 1 104 ? 7.746 -4.464 -10.121 1.00 95.06 104 ILE A N 1
ATOM 760 C CA . ILE A 1 104 ? 7.893 -3.333 -11.048 1.00 95.06 104 ILE A CA 1
ATOM 761 C C . ILE A 1 104 ? 9.367 -2.929 -11.161 1.00 95.06 104 ILE A C 1
ATOM 763 O O . ILE A 1 104 ? 9.854 -2.730 -12.271 1.00 95.06 104 ILE A O 1
ATOM 767 N N . ALA A 1 105 ? 10.084 -2.829 -10.038 1.00 92.12 105 ALA A N 1
ATOM 768 C CA . ALA A 1 105 ? 11.496 -2.462 -10.024 1.00 92.12 105 ALA A CA 1
ATOM 769 C C . ALA A 1 105 ? 12.360 -3.485 -10.778 1.00 92.12 105 ALA A C 1
ATOM 771 O O . ALA A 1 105 ? 13.197 -3.093 -11.592 1.00 92.12 105 ALA A O 1
ATOM 772 N N . GLU A 1 106 ? 12.124 -4.780 -10.563 1.00 89.94 106 GLU A N 1
ATOM 773 C CA . GLU A 1 106 ? 12.816 -5.848 -11.288 1.00 89.94 106 GLU A CA 1
ATOM 774 C C . GLU A 1 106 ? 12.554 -5.767 -12.798 1.00 89.94 106 GLU A C 1
ATOM 776 O O . GLU A 1 106 ? 13.496 -5.748 -13.594 1.00 89.94 106 GLU A O 1
ATOM 781 N N . TYR A 1 107 ? 11.286 -5.639 -13.198 1.00 93.56 107 TYR A N 1
ATOM 782 C CA . TYR A 1 107 ? 10.897 -5.530 -14.605 1.00 93.56 107 TYR A CA 1
ATOM 783 C C . TYR A 1 107 ? 11.511 -4.296 -15.286 1.00 93.56 107 TYR A C 1
ATOM 785 O O . TYR A 1 107 ? 12.070 -4.389 -16.380 1.00 93.56 107 TYR A O 1
ATOM 793 N N . VAL A 1 108 ? 11.491 -3.141 -14.615 1.00 94.12 108 VAL A N 1
ATOM 794 C CA . VAL A 1 108 ? 12.151 -1.918 -15.094 1.00 94.12 108 VAL A CA 1
ATOM 795 C C . VAL A 1 108 ? 13.664 -2.120 -15.220 1.00 94.12 108 VAL A C 1
ATOM 797 O O . VAL A 1 108 ? 14.255 -1.693 -16.212 1.00 94.12 108 VAL A O 1
ATOM 800 N N . GLY A 1 109 ? 14.297 -2.817 -14.273 1.00 89.06 109 GLY A N 1
ATOM 801 C CA . GLY A 1 109 ? 15.712 -3.181 -14.354 1.00 89.06 109 GLY A CA 1
ATOM 802 C C . GLY A 1 109 ? 16.037 -4.028 -15.589 1.00 89.06 109 GLY A C 1
ATOM 803 O O . GLY A 1 109 ? 17.030 -3.765 -16.273 1.00 89.06 109 GLY A O 1
ATOM 804 N N . GLN A 1 110 ? 15.177 -4.992 -15.930 1.00 89.50 110 GLN A N 1
ATOM 805 C CA . GLN A 1 110 ? 15.317 -5.805 -17.143 1.00 89.50 110 GLN A CA 1
ATOM 806 C C . GLN A 1 110 ? 15.180 -4.961 -18.418 1.00 89.50 110 GLN A C 1
ATOM 808 O O . GLN A 1 110 ? 16.018 -5.080 -19.315 1.00 89.50 110 GLN A O 1
ATOM 813 N N . LEU A 1 111 ? 14.188 -4.063 -18.482 1.00 91.69 111 LEU A N 1
ATOM 814 C CA . LEU A 1 111 ? 14.026 -3.128 -19.602 1.00 91.69 111 LEU A CA 1
ATOM 815 C C . LEU A 1 111 ? 15.271 -2.257 -19.778 1.00 91.69 111 LEU A C 1
ATOM 817 O O . LEU A 1 111 ? 15.807 -2.141 -20.880 1.00 91.69 111 LEU A O 1
ATOM 821 N N . ILE A 1 112 ? 15.781 -1.695 -18.685 1.00 88.94 112 ILE A N 1
ATOM 822 C CA . ILE A 1 112 ? 16.987 -0.873 -18.716 1.00 88.94 112 ILE A CA 1
ATOM 823 C C . ILE A 1 112 ? 18.189 -1.682 -19.219 1.00 88.94 112 ILE A C 1
ATOM 825 O O . ILE A 1 112 ? 18.957 -1.210 -20.062 1.00 88.94 112 ILE A O 1
ATOM 829 N N . GLY A 1 113 ? 18.338 -2.917 -18.739 1.00 84.94 113 GLY A N 1
ATOM 830 C CA . GLY A 1 113 ? 19.387 -3.826 -19.180 1.00 84.94 113 GLY A CA 1
ATOM 831 C C . GLY A 1 113 ? 19.293 -4.182 -20.666 1.00 84.94 113 GLY A C 1
ATOM 832 O O . GLY A 1 113 ? 20.321 -4.264 -21.333 1.00 84.94 113 GLY A O 1
ATOM 833 N N . ALA A 1 114 ? 18.089 -4.363 -21.201 1.00 86.50 114 ALA A N 1
ATOM 834 C CA . ALA A 1 114 ? 17.882 -4.696 -22.608 1.00 86.50 114 ALA A CA 1
ATOM 835 C C . ALA A 1 114 ? 18.146 -3.502 -23.540 1.00 86.50 114 ALA A C 1
ATOM 837 O O . ALA A 1 114 ? 18.792 -3.660 -24.574 1.00 86.50 114 ALA A O 1
ATOM 838 N N . TRP A 1 115 ? 17.687 -2.307 -23.163 1.00 85.38 115 TRP A N 1
ATOM 839 C CA . TRP A 1 115 ? 17.674 -1.139 -24.051 1.00 85.38 115 TRP A CA 1
ATOM 840 C C . TRP A 1 115 ? 18.869 -0.193 -23.871 1.00 85.38 115 TRP A C 1
ATOM 842 O O . TRP A 1 115 ? 19.223 0.525 -24.807 1.00 85.38 115 TRP A O 1
ATOM 852 N N . PHE A 1 116 ? 19.516 -0.182 -22.697 1.00 82.88 116 PHE A N 1
ATOM 853 C CA . PHE A 1 116 ? 20.495 0.857 -22.331 1.00 82.88 116 PHE A CA 1
ATOM 854 C C . PHE A 1 116 ? 21.851 0.320 -21.831 1.00 82.88 116 PHE A C 1
ATOM 856 O O . PHE A 1 116 ? 22.729 1.107 -21.466 1.00 82.88 116 PHE A O 1
ATOM 863 N N . ARG A 1 117 ? 22.072 -1.007 -21.853 1.00 69.62 117 ARG A N 1
ATOM 864 C CA . ARG A 1 117 ? 23.280 -1.681 -21.320 1.00 69.62 117 ARG A CA 1
ATOM 865 C C . ARG A 1 117 ? 24.631 -1.068 -21.719 1.00 69.62 117 ARG A C 1
ATOM 867 O O . ARG A 1 117 ? 25.452 -0.897 -20.817 1.00 69.62 117 ARG A O 1
ATOM 874 N N . PRO A 1 118 ? 24.893 -0.699 -22.992 1.00 65.56 118 PRO A N 1
ATOM 875 C CA . PRO A 1 118 ? 26.196 -0.157 -23.392 1.00 65.56 118 PRO A CA 1
ATOM 876 C C . PRO A 1 118 ? 26.603 1.114 -22.631 1.00 65.56 118 PRO A C 1
ATOM 878 O O . PRO A 1 118 ? 27.787 1.421 -22.541 1.00 65.56 118 PRO A O 1
ATOM 881 N N . ARG A 1 119 ? 25.638 1.850 -22.061 1.00 62.50 119 ARG A N 1
ATOM 882 C CA . ARG A 1 119 ? 25.858 3.125 -21.356 1.00 62.50 119 ARG A CA 1
ATOM 883 C C . ARG A 1 119 ? 25.910 2.998 -19.830 1.00 62.50 119 ARG A C 1
ATOM 885 O O . ARG A 1 119 ? 26.185 3.984 -19.152 1.00 62.50 119 ARG A O 1
ATOM 892 N N . LEU A 1 120 ? 25.653 1.808 -19.285 1.00 65.69 120 LEU A N 1
ATOM 893 C CA . LEU A 1 120 ? 25.709 1.529 -17.842 1.00 65.69 120 LEU A CA 1
ATOM 894 C C . LEU A 1 120 ? 27.032 0.887 -17.406 1.00 65.69 120 LEU A C 1
ATOM 896 O O . LEU A 1 120 ? 27.262 0.714 -16.208 1.00 65.69 120 LEU A O 1
ATOM 900 N N . ALA A 1 121 ? 27.903 0.545 -18.360 1.00 62.91 121 ALA A N 1
ATOM 901 C CA . ALA A 1 121 ? 29.221 -0.008 -18.084 1.00 62.91 121 ALA A CA 1
ATOM 902 C C . ALA A 1 121 ? 30.029 0.938 -17.173 1.00 62.91 121 ALA A C 1
ATOM 904 O O . ALA A 1 121 ? 30.176 2.123 -17.465 1.00 62.91 121 ALA A O 1
ATOM 905 N N . GLY A 1 122 ? 30.532 0.410 -16.053 1.00 63.88 122 GLY A N 1
ATOM 906 C CA . GLY A 1 122 ? 31.367 1.150 -15.100 1.00 63.88 122 GLY A CA 1
ATOM 907 C C . GLY A 1 122 ? 30.623 1.883 -13.975 1.00 63.88 122 GLY A C 1
ATOM 908 O O . GLY A 1 122 ? 31.274 2.538 -13.165 1.00 63.88 122 GLY A O 1
ATOM 909 N N . ARG A 1 123 ? 29.289 1.780 -13.874 1.00 64.31 123 ARG A N 1
ATOM 910 C CA . ARG A 1 123 ? 28.544 2.307 -12.715 1.00 64.31 123 ARG A CA 1
ATOM 911 C C . ARG A 1 123 ? 28.420 1.255 -11.611 1.00 64.31 123 ARG A C 1
ATOM 913 O O . ARG A 1 123 ? 28.157 0.090 -11.894 1.00 64.31 123 ARG A O 1
ATOM 920 N N . HIS A 1 124 ? 28.588 1.681 -10.356 1.00 61.91 124 HIS A N 1
ATOM 921 C CA . HIS A 1 124 ? 28.368 0.838 -9.180 1.00 61.91 124 HIS A CA 1
ATOM 922 C C . HIS A 1 124 ? 26.939 0.289 -9.194 1.00 61.91 124 HIS A C 1
ATOM 924 O O . HIS A 1 124 ? 25.971 1.037 -9.055 1.00 61.91 124 HIS A O 1
ATOM 930 N N . VAL A 1 125 ? 26.812 -1.026 -9.352 1.00 65.00 125 VAL A N 1
ATOM 931 C CA . VAL A 1 125 ? 25.557 -1.727 -9.101 1.00 65.00 125 VAL A CA 1
ATOM 932 C C . VAL A 1 125 ? 25.430 -1.850 -7.588 1.00 65.00 125 VAL A C 1
ATOM 934 O O . VAL A 1 125 ? 26.240 -2.520 -6.950 1.00 65.00 125 VAL A O 1
ATOM 937 N N . ILE A 1 126 ? 24.435 -1.185 -7.004 1.00 67.81 126 ILE A N 1
ATOM 938 C CA . ILE A 1 126 ? 24.000 -1.519 -5.649 1.00 67.81 126 ILE A CA 1
ATOM 939 C C . ILE A 1 126 ? 23.321 -2.879 -5.779 1.00 67.81 126 ILE A C 1
ATOM 941 O O . ILE A 1 126 ? 22.321 -2.998 -6.489 1.00 67.81 126 ILE A O 1
ATOM 945 N N . ALA A 1 127 ? 23.894 -3.910 -5.160 1.00 68.00 127 ALA A N 1
ATOM 946 C CA . ALA A 1 127 ? 23.224 -5.198 -5.078 1.00 68.00 127 ALA A CA 1
ATOM 947 C C . ALA A 1 1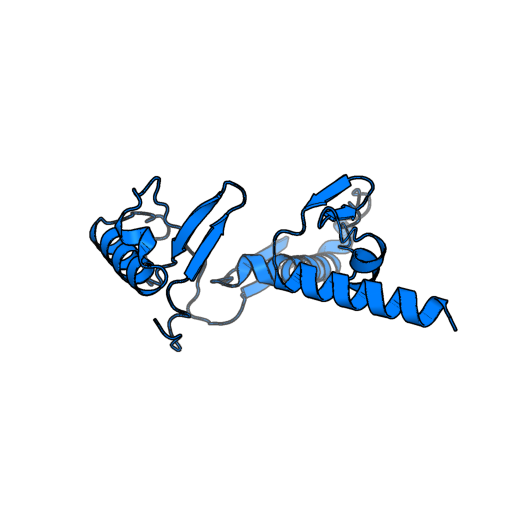27 ? 21.866 -4.970 -4.389 1.00 68.00 127 ALA A C 1
ATOM 949 O O . ALA A 1 127 ? 21.847 -4.401 -3.293 1.00 68.00 127 ALA A O 1
ATOM 950 N N . PRO A 1 128 ? 20.733 -5.321 -5.026 1.00 68.12 128 PRO A N 1
ATOM 951 C CA . PRO A 1 128 ? 19.439 -5.144 -4.394 1.00 68.12 128 PRO A CA 1
ATOM 952 C C . PRO A 1 128 ? 19.399 -5.998 -3.132 1.00 68.12 128 PRO A C 1
ATOM 954 O O . PRO A 1 128 ? 19.817 -7.157 -3.144 1.00 68.12 128 PRO A O 1
ATOM 957 N N . TYR A 1 129 ? 18.895 -5.420 -2.045 1.00 75.12 129 TYR A N 1
ATOM 958 C CA . TYR A 1 129 ? 18.650 -6.184 -0.836 1.00 75.12 129 TYR A CA 1
ATOM 959 C C . TYR A 1 129 ? 17.609 -7.264 -1.139 1.00 75.12 129 TYR A C 1
ATOM 961 O O . TYR A 1 129 ? 16.476 -6.964 -1.531 1.00 75.12 129 TYR A O 1
ATOM 969 N N . VAL A 1 130 ? 18.004 -8.523 -0.978 1.00 76.94 130 VAL A N 1
ATOM 970 C CA . VAL A 1 130 ? 17.101 -9.658 -1.128 1.00 76.94 130 VAL A CA 1
ATOM 971 C C . VAL A 1 130 ? 16.427 -9.863 0.215 1.00 76.94 130 VAL A 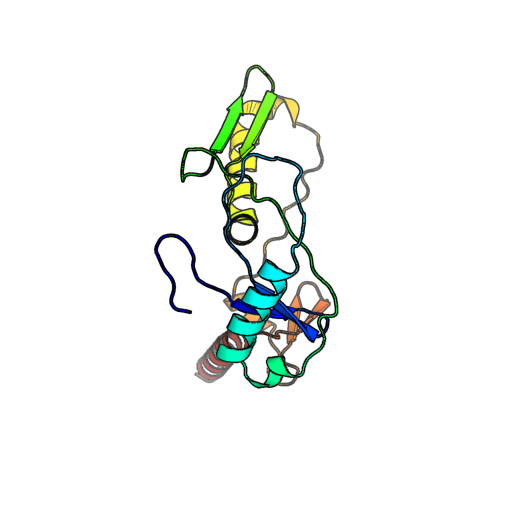C 1
ATOM 973 O O . VAL A 1 130 ? 17.071 -10.231 1.193 1.00 76.94 130 VAL A O 1
ATOM 976 N N . VAL A 1 131 ? 15.121 -9.604 0.267 1.00 79.75 131 VAL A N 1
ATOM 977 C CA . VAL A 1 131 ? 14.332 -9.894 1.465 1.00 79.75 131 VAL A CA 1
ATOM 978 C C . VAL A 1 131 ? 14.433 -11.396 1.750 1.00 79.75 131 VAL A C 1
ATOM 980 O O . VAL A 1 131 ? 14.124 -12.180 0.849 1.00 79.75 131 VAL A O 1
ATOM 983 N N . PRO A 1 132 ? 14.830 -11.807 2.971 1.00 88.69 132 PRO A N 1
ATOM 984 C CA . PRO A 1 132 ? 14.910 -13.210 3.326 1.00 88.69 132 PRO A CA 1
ATOM 985 C C . PRO A 1 132 ? 13.573 -13.905 3.091 1.00 88.69 132 PRO A C 1
ATOM 987 O O . PRO A 1 132 ? 12.495 -13.351 3.340 1.00 88.69 132 PRO A O 1
ATOM 990 N N . THR A 1 133 ? 13.648 -15.138 2.616 1.00 89.25 133 THR A N 1
ATOM 991 C CA . THR A 1 133 ? 12.493 -16.012 2.452 1.00 89.25 133 THR A CA 1
ATOM 992 C C . THR A 1 133 ? 11.778 -16.208 3.784 1.00 89.25 133 THR A C 1
ATOM 994 O O . THR A 1 133 ? 12.347 -16.072 4.867 1.00 89.25 133 THR A O 1
ATOM 997 N N . PHE A 1 134 ? 10.502 -16.585 3.726 1.00 88.25 134 PHE A N 1
ATOM 998 C CA . PHE A 1 134 ? 9.732 -16.833 4.942 1.00 88.25 134 PHE A CA 1
ATOM 999 C C . PHE A 1 134 ? 10.343 -17.961 5.798 1.00 88.25 134 PHE A C 1
ATOM 1001 O O . PHE A 1 134 ? 10.255 -17.931 7.023 1.00 88.25 134 PHE A O 1
ATOM 1008 N N . GLN A 1 135 ? 11.011 -18.922 5.156 1.00 89.38 135 GLN A N 1
ATOM 1009 C CA . GLN A 1 135 ? 11.780 -19.983 5.799 1.00 89.38 135 GLN A CA 1
ATOM 1010 C C . GLN A 1 135 ? 13.013 -19.435 6.524 1.00 89.38 135 GLN A C 1
ATOM 1012 O O . GLN A 1 135 ? 13.227 -19.782 7.683 1.00 89.38 135 GLN A O 1
ATOM 1017 N N . GLU A 1 136 ? 13.797 -18.569 5.882 1.00 90.94 136 GLU A N 1
ATOM 1018 C CA . GLU A 1 136 ? 14.960 -17.923 6.508 1.00 90.94 136 GLU A CA 1
ATOM 1019 C C . GLU A 1 136 ? 14.537 -17.024 7.675 1.00 90.94 136 GLU A C 1
ATOM 1021 O O . GLU A 1 136 ? 15.141 -17.074 8.744 1.00 90.94 136 GLU A O 1
ATOM 1026 N N . LEU A 1 137 ? 13.441 -16.272 7.521 1.00 93.00 137 LEU A N 1
ATOM 1027 C CA . LEU A 1 137 ? 12.868 -15.475 8.608 1.00 93.00 137 LEU A CA 1
ATOM 1028 C C . LEU A 1 137 ? 12.440 -16.344 9.795 1.00 93.00 137 LEU A C 1
ATOM 1030 O O . LEU A 1 137 ? 12.633 -15.939 10.938 1.00 93.00 137 LEU A O 1
ATOM 1034 N N . ALA A 1 138 ? 11.882 -17.533 9.549 1.00 92.00 138 ALA A N 1
ATOM 1035 C CA . ALA A 1 138 ? 11.487 -18.451 10.617 1.00 92.00 138 ALA A CA 1
ATOM 1036 C C . ALA A 1 138 ? 12.693 -18.969 11.417 1.00 92.00 138 ALA A C 1
ATOM 1038 O O . ALA A 1 138 ? 12.582 -19.120 12.631 1.00 92.00 138 ALA A O 1
ATOM 1039 N N . MET A 1 139 ? 13.848 -19.172 10.771 1.00 90.25 139 MET A N 1
ATOM 1040 C CA . MET A 1 139 ? 15.088 -19.560 11.462 1.00 90.25 139 MET A CA 1
ATOM 1041 C C . MET A 1 139 ? 15.610 -18.455 12.388 1.00 90.25 139 MET A C 1
ATOM 1043 O O . MET A 1 139 ? 16.254 -18.746 13.390 1.00 90.25 139 MET A O 1
ATOM 1047 N N . GLN A 1 140 ? 15.330 -17.194 12.055 1.00 93.50 140 GLN A N 1
ATOM 1048 C CA . GLN A 1 140 ? 15.739 -16.024 12.834 1.00 93.50 140 GLN A CA 1
ATOM 1049 C C . GLN A 1 140 ? 14.658 -15.545 13.817 1.00 93.50 140 GLN A C 1
ATOM 1051 O O . GLN A 1 140 ? 14.841 -14.507 14.456 1.00 93.50 140 GLN A O 1
ATOM 1056 N N . PHE A 1 141 ? 13.521 -16.247 13.915 1.00 94.75 141 PHE A N 1
ATOM 1057 C CA . PHE A 1 141 ? 12.371 -15.816 14.706 1.00 94.75 141 PHE A CA 1
ATOM 1058 C C . PHE A 1 141 ? 12.476 -16.244 16.173 1.00 94.75 141 PHE A C 1
ATOM 1060 O O . PHE A 1 141 ? 12.491 -17.434 16.490 1.00 94.75 141 PHE A O 1
ATOM 1067 N N . ASP A 1 142 ? 12.436 -15.273 17.084 1.00 93.12 142 ASP A N 1
ATOM 1068 C CA . ASP A 1 142 ? 12.236 -15.503 18.512 1.00 93.12 142 ASP A CA 1
ATOM 1069 C C . ASP A 1 142 ? 10.749 -15.368 18.867 1.00 93.12 142 ASP A C 1
ATOM 1071 O O . ASP A 1 142 ? 10.182 -14.271 18.912 1.00 93.12 142 ASP A O 1
ATOM 1075 N N . GLY A 1 143 ? 10.115 -16.503 19.170 1.00 88.19 143 GLY A N 1
ATOM 1076 C CA . GLY A 1 143 ? 8.707 -16.570 19.565 1.00 88.19 143 GLY A CA 1
ATOM 1077 C C . GLY A 1 143 ? 8.387 -15.943 20.926 1.00 88.19 143 GLY A C 1
ATOM 1078 O O . GLY A 1 143 ? 7.211 -15.721 21.214 1.00 88.19 143 GLY A O 1
ATOM 1079 N N . THR A 1 144 ? 9.391 -15.643 21.754 1.00 89.94 144 THR A N 1
ATOM 1080 C CA . THR A 1 144 ? 9.203 -14.986 23.057 1.00 89.94 144 THR A CA 1
ATOM 1081 C C . THR A 1 144 ? 9.076 -13.479 22.873 1.00 89.94 144 THR A C 1
ATOM 1083 O O . THR A 1 144 ? 8.098 -12.873 23.310 1.00 89.94 144 THR A O 1
ATOM 1086 N N . SER A 1 145 ? 10.041 -12.874 22.175 1.00 92.94 145 SER A N 1
ATOM 1087 C CA . SER A 1 145 ? 10.044 -11.436 21.879 1.00 92.94 145 SER A CA 1
ATOM 1088 C C . SER A 1 145 ? 9.231 -11.059 20.638 1.00 92.94 145 SER A C 1
ATOM 1090 O O . SER A 1 145 ? 9.063 -9.869 20.370 1.00 92.94 145 SER A O 1
ATOM 1092 N N . ASN A 1 146 ? 8.713 -12.046 19.897 1.00 93.38 146 ASN A N 1
ATOM 1093 C CA . ASN A 1 146 ? 8.042 -11.877 18.609 1.00 93.38 146 ASN A CA 1
ATOM 1094 C C . ASN A 1 146 ? 8.880 -11.075 17.604 1.00 93.38 146 ASN A C 1
ATOM 1096 O O . ASN A 1 146 ? 8.356 -10.210 16.899 1.00 93.38 146 ASN A O 1
ATOM 1100 N N . SER A 1 147 ? 10.177 -11.356 17.535 1.00 95.06 147 SER A N 1
ATOM 1101 C CA . SER A 1 147 ? 11.107 -10.616 16.685 1.00 95.06 147 SER A CA 1
ATOM 1102 C C . SER A 1 147 ? 11.855 -11.521 15.711 1.00 95.06 147 SER A C 1
ATOM 1104 O O . SER A 1 147 ? 11.977 -12.719 15.944 1.00 95.06 147 SER A O 1
ATOM 1106 N N . VAL A 1 148 ? 12.314 -10.948 14.598 1.00 95.06 148 VAL A N 1
ATOM 1107 C CA . VAL A 1 148 ? 13.246 -11.584 13.657 1.00 95.06 148 VAL A CA 1
ATOM 1108 C C . VAL A 1 148 ? 14.539 -10.786 13.606 1.00 95.06 148 VAL A C 1
ATOM 1110 O O . VAL A 1 148 ? 14.500 -9.554 13.571 1.00 95.06 148 VAL A O 1
ATOM 1113 N N . THR A 1 149 ? 15.672 -11.481 13.563 1.00 93.44 149 THR A N 1
ATOM 1114 C CA . THR A 1 149 ? 16.971 -10.849 13.312 1.00 93.44 149 THR A CA 1
ATOM 1115 C C . THR A 1 149 ? 17.280 -10.877 11.822 1.00 93.44 149 THR A C 1
ATOM 1117 O O . THR A 1 149 ? 17.324 -11.937 11.204 1.00 93.44 149 THR A O 1
ATOM 1120 N N . ILE A 1 150 ? 17.498 -9.706 11.237 1.00 90.56 150 ILE A N 1
ATOM 1121 C CA . ILE A 1 150 ? 17.816 -9.532 9.824 1.00 90.56 150 ILE A CA 1
ATOM 1122 C C . ILE A 1 150 ? 19.076 -8.672 9.758 1.00 90.56 150 ILE A C 1
ATOM 1124 O O . ILE A 1 150 ? 19.084 -7.562 10.275 1.00 90.56 150 ILE A O 1
ATOM 1128 N N . GLU A 1 151 ? 20.158 -9.206 9.186 1.00 87.62 151 GLU A N 1
ATOM 1129 C CA . GLU A 1 151 ? 21.460 -8.515 9.103 1.00 87.62 151 GLU A CA 1
ATOM 1130 C C . GLU A 1 151 ? 21.969 -7.972 10.457 1.00 87.62 151 GLU A C 1
ATOM 1132 O O . GLU A 1 151 ? 22.581 -6.912 10.547 1.00 87.62 151 GLU A O 1
ATOM 1137 N N . GLY A 1 152 ? 21.695 -8.697 11.545 1.00 88.19 152 GLY A N 1
ATOM 1138 C CA . GLY A 1 152 ? 22.076 -8.288 12.902 1.00 88.19 152 GLY A CA 1
ATOM 1139 C C . GLY A 1 152 ? 21.173 -7.220 13.531 1.00 88.19 152 GLY A C 1
ATOM 1140 O O . GLY A 1 152 ? 21.382 -6.864 14.690 1.00 88.19 152 GLY A O 1
ATOM 1141 N N . LEU A 1 153 ? 20.150 -6.740 12.820 1.00 90.88 153 LEU A N 1
ATOM 1142 C CA . LEU A 1 153 ? 19.119 -5.853 13.352 1.00 90.88 153 LEU A CA 1
ATOM 1143 C C . LEU A 1 153 ? 17.895 -6.655 13.794 1.00 90.88 153 LEU A C 1
ATOM 1145 O O . LEU A 1 153 ? 17.439 -7.565 13.106 1.00 90.88 153 LEU A O 1
ATOM 1149 N N . VAL A 1 154 ? 17.342 -6.298 14.952 1.00 93.19 154 VAL A N 1
ATOM 1150 C CA . VAL A 1 154 ? 16.153 -6.953 15.508 1.00 93.19 154 VAL A CA 1
ATOM 1151 C C . VAL A 1 154 ? 14.902 -6.197 15.073 1.00 93.19 154 VAL A C 1
ATOM 1153 O O . VAL A 1 154 ? 14.728 -5.018 15.389 1.00 93.19 154 VAL A O 1
ATOM 1156 N N . HIS A 1 155 ? 13.998 -6.891 14.388 1.00 91.94 155 HIS A N 1
ATOM 1157 C CA . HIS A 1 155 ? 12.739 -6.342 13.895 1.00 91.94 155 HIS A CA 1
ATOM 1158 C C . HIS A 1 155 ? 11.548 -7.000 14.583 1.00 91.94 155 HIS A C 1
ATOM 1160 O O . HIS A 1 155 ? 11.426 -8.222 14.625 1.00 91.94 155 HIS A O 1
ATOM 1166 N N . GLN A 1 156 ? 10.621 -6.186 15.084 1.00 93.12 156 GLN A N 1
ATOM 1167 C CA . GLN A 1 156 ? 9.383 -6.675 15.685 1.00 93.12 156 GLN A CA 1
ATOM 1168 C C . GLN A 1 156 ? 8.401 -7.175 14.621 1.00 93.12 156 GLN A C 1
ATOM 1170 O O . GLN A 1 156 ? 8.022 -6.441 13.704 1.00 93.12 156 GLN A O 1
ATOM 1175 N N . VAL A 1 157 ? 7.925 -8.409 14.782 1.00 91.00 157 VAL A N 1
ATOM 1176 C CA . VAL A 1 157 ? 6.878 -8.994 13.942 1.00 91.00 157 VAL A CA 1
ATOM 1177 C C . VAL A 1 157 ? 5.528 -8.647 14.553 1.00 91.00 157 VAL A C 1
ATOM 1179 O O . VAL A 1 157 ? 4.976 -9.359 15.386 1.00 91.00 157 VAL A O 1
ATOM 1182 N N . THR A 1 158 ? 4.962 -7.523 14.138 1.00 86.38 158 THR A N 1
ATOM 1183 C CA . THR A 1 158 ? 3.722 -7.007 14.738 1.00 86.38 158 THR A CA 1
ATOM 1184 C C . THR A 1 158 ? 2.468 -7.722 14.228 1.00 86.38 158 THR A C 1
ATOM 1186 O O . THR A 1 158 ? 1.474 -7.852 14.950 1.00 86.38 158 THR A O 1
ATOM 1189 N N . HIS A 1 159 ? 2.503 -8.235 12.997 1.00 86.19 159 HIS A N 1
ATOM 1190 C CA . HIS A 1 159 ? 1.329 -8.803 12.344 1.00 86.19 159 HIS A CA 1
ATOM 1191 C C . HIS A 1 159 ? 0.990 -10.214 12.880 1.00 86.19 159 HIS A C 1
ATOM 1193 O O . HIS A 1 159 ? 1.823 -11.120 12.783 1.00 86.19 159 HIS A O 1
ATOM 1199 N N . PRO A 1 160 ? -0.223 -10.452 13.426 1.00 86.31 160 PRO A N 1
ATOM 1200 C CA . PRO A 1 160 ? -0.573 -11.720 14.076 1.00 86.31 160 PRO A CA 1
ATOM 1201 C C . PRO A 1 160 ? -0.467 -12.952 13.172 1.00 86.31 160 PRO A C 1
ATOM 1203 O O . PRO A 1 160 ? 0.045 -13.977 13.613 1.00 86.31 160 PRO A O 1
ATOM 1206 N N . LEU A 1 161 ? -0.898 -12.860 11.907 1.00 87.88 161 LEU A N 1
ATOM 1207 C CA . LEU A 1 161 ? -0.813 -14.000 10.981 1.00 87.88 161 LEU A CA 1
ATOM 1208 C C . LEU A 1 161 ? 0.634 -14.321 10.608 1.00 87.88 161 LEU A C 1
ATOM 1210 O O . LEU A 1 161 ? 0.985 -15.486 10.445 1.00 87.88 161 LEU A O 1
ATOM 1214 N N . THR A 1 162 ? 1.480 -13.295 10.518 1.00 90.81 162 THR A N 1
ATOM 1215 C CA . THR A 1 162 ? 2.907 -13.467 10.235 1.00 90.81 162 THR A CA 1
ATOM 1216 C C . THR A 1 162 ? 3.582 -14.167 11.408 1.00 90.81 162 THR A C 1
ATOM 1218 O O . THR A 1 162 ? 4.238 -15.182 11.203 1.00 90.81 162 THR A O 1
ATOM 1221 N N . ARG A 1 163 ? 3.334 -13.703 12.643 1.00 93.06 163 ARG A N 1
ATOM 1222 C CA . ARG A 1 163 ? 3.810 -14.370 13.869 1.00 93.06 163 ARG A CA 1
ATOM 1223 C C . ARG A 1 163 ? 3.364 -15.823 13.940 1.00 93.06 163 ARG A C 1
ATOM 1225 O O . ARG A 1 163 ? 4.185 -16.702 14.166 1.00 93.06 163 ARG A O 1
ATOM 1232 N N . TRP A 1 164 ? 2.077 -16.076 13.707 1.00 92.69 164 TRP A N 1
ATOM 1233 C CA . TRP A 1 164 ? 1.531 -17.430 13.709 1.00 92.69 164 TRP A CA 1
ATOM 1234 C C . TRP A 1 164 ? 2.219 -18.327 12.671 1.00 92.69 164 TRP A C 1
ATOM 1236 O O . TRP A 1 164 ? 2.603 -19.451 12.992 1.00 92.69 164 TRP A O 1
ATOM 1246 N N . GLY A 1 165 ? 2.421 -17.821 11.450 1.00 92.94 165 GLY A N 1
ATOM 1247 C CA . GLY A 1 165 ? 3.105 -18.549 10.382 1.00 92.94 165 GLY A CA 1
ATOM 1248 C C . GLY A 1 165 ? 4.556 -18.883 10.733 1.00 92.94 165 GLY A C 1
ATOM 1249 O O . GLY A 1 165 ? 4.954 -20.042 10.621 1.00 92.94 165 GLY A O 1
ATOM 1250 N N . LEU A 1 166 ? 5.319 -17.901 11.224 1.00 93.81 166 LEU A N 1
ATOM 1251 C CA . LEU A 1 166 ? 6.709 -18.100 11.651 1.00 93.81 166 LEU A CA 1
ATOM 1252 C C . LEU A 1 166 ? 6.795 -19.088 12.820 1.00 93.81 166 LEU A C 1
ATOM 1254 O O . LEU A 1 166 ? 7.607 -20.009 12.799 1.00 93.81 166 LEU A O 1
ATOM 1258 N N . GLN A 1 167 ? 5.904 -18.968 13.805 1.00 91.19 167 GLN A N 1
ATOM 1259 C CA . GLN A 1 167 ? 5.886 -19.860 14.962 1.00 91.19 167 GLN A CA 1
ATOM 1260 C C . GLN A 1 167 ? 5.510 -21.299 14.598 1.00 91.19 167 GLN A C 1
ATOM 1262 O O . GLN A 1 167 ? 6.023 -22.244 15.199 1.00 91.19 167 GLN A O 1
ATOM 1267 N N . LYS A 1 168 ? 4.629 -21.488 13.610 1.00 91.44 168 LYS A N 1
ATOM 1268 C CA . LYS A 1 168 ? 4.300 -22.816 13.085 1.00 91.44 168 LYS A CA 1
ATOM 1269 C C . LYS A 1 168 ? 5.517 -23.464 12.420 1.00 91.44 168 LYS A C 1
ATOM 1271 O O . LYS A 1 168 ? 5.780 -24.636 12.678 1.00 91.44 168 LYS A O 1
ATOM 1276 N N . LEU A 1 169 ? 6.259 -22.709 11.611 1.00 89.12 169 LEU A N 1
ATOM 1277 C CA . LEU A 1 169 ? 7.473 -23.200 10.952 1.00 89.12 169 LEU A CA 1
ATOM 1278 C C . LEU A 1 169 ? 8.588 -23.515 11.954 1.00 89.12 169 LEU A C 1
ATOM 1280 O O . LEU A 1 169 ? 9.211 -24.568 11.847 1.00 89.12 169 LEU A O 1
ATOM 1284 N N . LEU A 1 170 ? 8.772 -22.667 12.969 1.00 85.44 170 LEU A N 1
ATOM 1285 C CA . LEU A 1 170 ? 9.736 -22.898 14.046 1.00 85.44 170 LEU A CA 1
ATOM 1286 C C . LEU A 1 170 ? 9.483 -24.242 14.754 1.00 85.44 170 LEU A C 1
ATOM 1288 O O . LEU A 1 170 ? 10.412 -25.018 14.964 1.00 85.44 170 LEU A O 1
ATOM 1292 N N . LYS A 1 171 ? 8.217 -24.555 15.067 1.00 84.88 171 LYS A N 1
ATOM 1293 C CA . LYS A 1 171 ? 7.838 -25.841 15.680 1.00 84.88 171 LYS A CA 1
ATOM 1294 C C . LYS A 1 171 ? 8.124 -27.031 14.762 1.00 84.88 171 LYS A C 1
ATOM 1296 O O . LYS A 1 171 ? 8.731 -27.999 15.200 1.00 84.88 171 LYS A O 1
ATOM 1301 N N . GLN A 1 172 ? 7.751 -26.937 13.483 1.00 84.50 172 GLN A N 1
ATOM 1302 C CA . GLN A 1 172 ? 8.009 -28.004 12.505 1.00 84.50 172 GLN A CA 1
ATOM 1303 C C . GLN A 1 172 ? 9.506 -28.333 12.385 1.00 84.50 172 GLN A C 1
ATOM 1305 O O . GLN A 1 172 ? 9.879 -29.500 12.265 1.00 84.50 172 GLN A O 1
ATOM 1310 N N . GLN A 1 173 ? 10.373 -27.323 12.463 1.00 74.88 173 GLN A N 1
ATOM 1311 C CA . GLN A 1 173 ? 11.825 -27.512 12.423 1.00 74.88 173 GLN A CA 1
ATOM 1312 C C . GLN A 1 173 ? 12.375 -28.160 13.705 1.00 74.88 173 GLN A C 1
ATOM 1314 O O . GLN A 1 173 ? 13.249 -29.026 13.629 1.00 74.88 173 GLN A O 1
ATOM 1319 N N . GLN A 1 174 ? 11.845 -27.793 14.875 1.00 78.19 174 GLN A N 1
ATOM 1320 C CA . GLN A 1 174 ? 12.207 -28.413 16.157 1.00 78.19 174 GLN A CA 1
ATOM 1321 C C . GLN A 1 174 ? 11.782 -29.884 16.235 1.00 78.19 174 GLN A C 1
ATOM 1323 O O . GLN A 1 174 ? 12.498 -30.695 16.816 1.00 78.19 174 GLN A O 1
ATOM 1328 N N . ASP A 1 175 ? 10.649 -30.236 15.628 1.00 78.06 175 ASP A N 1
ATOM 1329 C CA . ASP A 1 175 ? 10.177 -31.622 15.578 1.00 78.06 175 ASP A CA 1
ATOM 1330 C C . ASP A 1 175 ? 11.012 -32.467 14.601 1.00 78.06 175 ASP A C 1
ATOM 1332 O O . ASP A 1 175 ? 11.342 -33.612 14.897 1.00 78.06 175 ASP A O 1
ATOM 1336 N N . THR A 1 176 ? 11.428 -31.887 13.469 1.00 73.12 176 THR A N 1
ATOM 1337 C CA . THR A 1 176 ? 12.254 -32.577 12.457 1.00 73.12 176 THR A CA 1
ATOM 1338 C C . THR A 1 176 ? 13.690 -32.832 12.935 1.00 73.12 176 THR A C 1
ATOM 1340 O O . THR A 1 176 ? 14.307 -33.799 12.517 1.00 73.12 176 THR A O 1
ATOM 1343 N N . SER A 1 177 ? 14.225 -31.993 13.827 1.00 67.81 177 SER A N 1
ATOM 1344 C CA . SER A 1 177 ? 15.587 -32.125 14.382 1.00 67.81 177 SER A CA 1
ATOM 1345 C C . SER A 1 177 ? 15.692 -33.076 15.585 1.00 67.81 177 SER A C 1
ATOM 1347 O O . SER A 1 177 ? 16.786 -33.275 16.111 1.00 67.81 177 SER A O 1
ATOM 1349 N N . ARG A 1 178 ? 14.571 -33.658 16.034 1.00 61.19 178 ARG A N 1
ATOM 1350 C CA . ARG A 1 178 ? 14.513 -34.672 17.105 1.00 61.19 178 ARG A CA 1
ATOM 1351 C C . ARG A 1 178 ? 14.388 -36.113 16.591 1.00 61.19 178 ARG A C 1
ATOM 1353 O O . ARG A 1 178 ? 14.333 -37.026 17.414 1.00 61.19 178 ARG A O 1
ATOM 1360 N N . LEU A 1 179 ? 14.307 -36.296 15.274 1.00 51.09 179 LEU A N 1
ATOM 1361 C CA . LEU A 1 179 ? 14.327 -37.585 14.573 1.00 51.09 179 LEU A CA 1
ATOM 1362 C C . LEU A 1 179 ? 15.730 -37.850 14.023 1.00 51.09 179 LEU A C 1
ATOM 1364 O O . LEU A 1 179 ? 16.128 -39.034 14.034 1.00 51.09 179 LEU A O 1
#

InterPro domains:
  IPR006076 FAD dependent oxidoreductase [PF01266] (2-111)
  IPR036188 FAD/NAD(P)-binding domain superfamily [G3DSA:3.50.50.60] (74-104)
  IPR052745 Glycerol 3-phosphate Oxidase/Oxidoreductase [PTHR42720] (1-167)

Mean predicted aligned error: 9.42 Å

Solvent-accessible surface area (backbone atoms only — not comparable to full-atom values): 11407 Å² total; per-residue (Å²): 118,75,62,51,100,88,42,79,39,66,45,77,49,70,51,98,85,69,48,77,48,71,38,63,87,88,80,91,75,88,67,93,76,74,48,78,81,51,72,66,59,53,51,51,48,48,53,54,41,25,72,77,41,60,75,54,65,79,53,82,86,89,77,88,86,53,80,83,64,50,68,56,100,54,89,58,73,44,69,51,74,42,75,90,80,72,42,73,50,81,41,29,47,45,98,50,42,78,85,42,40,67,63,52,50,52,52,50,50,52,50,46,53,74,70,46,44,92,78,53,71,92,60,88,76,76,77,76,85,75,79,73,50,73,68,58,43,21,75,36,46,41,81,86,81,37,26,30,56,54,96,87,42,81,42,76,52,80,52,67,70,58,44,52,52,33,51,52,50,42,50,55,52,58,59,62,74,74,112

Sequence (179 aa):
PVPTDRTKGVFVFRNLHGLVVVGPTAEDQHSREDTTNTPDVVATLRAAASQIVPALAACPVVGTYAGLRPATEHRDYHISADGAHQWVVVGGIRSTGVTASLGIAEYVGQLIGAWFR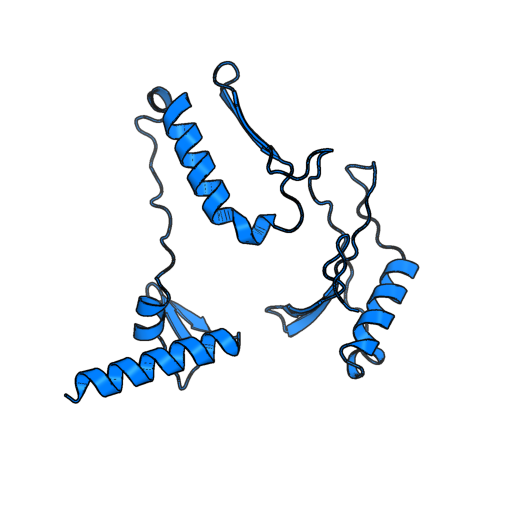PRLAGRHVIAPYVVPTFQELAMQFDGTSNSVTIEGLVHQVTHPLTRWGLQKLLKQQQDTSRL

Foldseek 3Di:
DPDDPQGNDWDWDADPVRDIDIDDDRDDDDDPPDWDDDPVRVVVRQVSCCVVPVVSVPPDDPDDTGDDFFADPDCDWDWDADLVVRDTDTTRCGPCCVVCVVVSVVVNVVRCCVRPVVPCPPDDDPDDDDDDDLLQQLVQADLVQCWGQ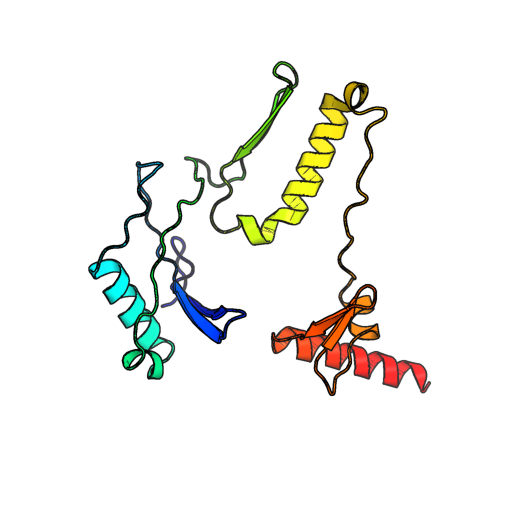DPNDIGHPPDPVSSVSSVVSNVVVVVVVVD

Organism: Aphanomyces astaci (NCBI:txid112090)